Protein AF-A0A1Y3BE45-F1 (afdb_monomer_lite)

pLDDT: mean 77.85, std 20.18, range [30.64, 97.56]

Structure (mmCIF, N/CA/C/O backbone):
data_AF-A0A1Y3BE45-F1
#
_entry.id   AF-A0A1Y3BE45-F1
#
loop_
_atom_site.group_PDB
_atom_site.id
_atom_site.type_symbol
_atom_site.label_atom_id
_atom_site.label_alt_id
_atom_site.label_comp_id
_atom_site.label_asym_id
_atom_site.label_entity_id
_atom_site.label_seq_id
_atom_site.pdbx_PDB_ins_code
_atom_site.Cartn_x
_atom_site.Cartn_y
_atom_site.Cartn_z
_atom_site.occupancy
_atom_site.B_iso_or_equiv
_atom_site.auth_seq_id
_atom_site.auth_comp_id
_atom_site.auth_asym_id
_atom_site.auth_atom_id
_atom_site.pdbx_PDB_model_num
ATOM 1 N N . MET A 1 1 ? -13.821 25.149 8.932 1.00 46.03 1 MET A N 1
ATOM 2 C CA . MET A 1 1 ? -12.765 24.149 9.206 1.00 46.03 1 MET A CA 1
ATOM 3 C C . MET A 1 1 ? -13.239 22.696 9.041 1.00 46.03 1 MET A C 1
ATOM 5 O O . MET A 1 1 ? -12.391 21.839 8.882 1.00 46.03 1 MET A O 1
ATOM 9 N N . ILE A 1 2 ? -14.550 22.399 9.004 1.00 51.84 2 ILE A N 1
ATOM 10 C CA . ILE A 1 2 ? -15.069 21.021 8.824 1.00 51.84 2 ILE A CA 1
ATOM 11 C C . ILE A 1 2 ? -14.988 20.536 7.356 1.00 51.84 2 ILE A C 1
ATOM 13 O O . ILE A 1 2 ? -14.815 19.349 7.115 1.00 51.84 2 ILE A O 1
ATOM 17 N N . GLY A 1 3 ? -15.044 21.444 6.374 1.00 61.06 3 GLY A N 1
ATOM 18 C CA . GLY A 1 3 ? -15.067 21.080 4.947 1.00 61.06 3 GLY A CA 1
ATOM 19 C C . GLY A 1 3 ? -13.760 20.528 4.365 1.00 61.06 3 GLY A C 1
ATOM 20 O O . GLY A 1 3 ? -13.816 19.778 3.406 1.00 61.06 3 GLY A O 1
ATOM 21 N N . LEU A 1 4 ? -12.594 20.844 4.941 1.00 73.62 4 LEU A N 1
ATOM 22 C CA . LEU A 1 4 ? -11.312 20.348 4.410 1.00 73.62 4 LEU A CA 1
ATOM 23 C C . LEU A 1 4 ? -11.075 18.875 4.771 1.00 73.62 4 LEU A C 1
ATOM 25 O O . LEU A 1 4 ? -10.557 18.116 3.967 1.00 73.62 4 LEU A O 1
ATOM 29 N N . ALA A 1 5 ? -11.508 18.450 5.960 1.00 75.56 5 ALA A N 1
ATOM 30 C CA . ALA A 1 5 ? -11.251 17.093 6.442 1.00 75.56 5 ALA A CA 1
ATOM 31 C C . ALA A 1 5 ? -12.046 16.016 5.683 1.00 75.56 5 ALA A C 1
ATOM 33 O O . ALA A 1 5 ? -11.575 14.893 5.552 1.00 75.56 5 ALA A O 1
ATOM 34 N N . ILE A 1 6 ? -13.237 16.345 5.169 1.00 83.38 6 ILE A N 1
ATOM 35 C CA . ILE A 1 6 ? -14.074 15.397 4.410 1.00 83.38 6 ILE A CA 1
ATOM 36 C C . ILE A 1 6 ? -13.536 15.119 3.000 1.00 83.38 6 ILE A C 1
ATOM 38 O O . ILE A 1 6 ? -13.934 14.143 2.364 1.00 83.38 6 ILE A O 1
ATOM 42 N N . GLU A 1 7 ? -12.654 15.980 2.492 1.00 87.25 7 GLU A N 1
ATOM 43 C CA . GLU A 1 7 ? -12.069 15.826 1.162 1.00 87.25 7 GLU A CA 1
ATOM 44 C C . GLU A 1 7 ? -10.836 14.922 1.159 1.00 87.25 7 GLU A C 1
ATOM 46 O O . GLU A 1 7 ? -10.486 14.389 0.102 1.00 87.25 7 GLU A O 1
ATOM 51 N N . GLU A 1 8 ? -10.248 14.692 2.333 1.00 87.25 8 GLU A N 1
ATOM 52 C CA . GLU A 1 8 ? -9.068 13.862 2.531 1.00 87.25 8 GLU A CA 1
ATOM 53 C C . GLU A 1 8 ? -9.295 12.403 2.115 1.00 87.25 8 GLU A C 1
ATOM 55 O O . GLU A 1 8 ? -10.321 11.782 2.414 1.00 87.25 8 GLU A O 1
ATOM 60 N N . THR A 1 9 ? -8.290 11.817 1.464 1.00 87.12 9 THR A N 1
ATOM 61 C CA . THR A 1 9 ? -8.360 10.444 0.947 1.00 87.12 9 THR A CA 1
ATOM 62 C C . THR A 1 9 ? -8.523 9.417 2.065 1.00 87.12 9 THR A C 1
ATOM 64 O O . THR A 1 9 ? -9.323 8.492 1.933 1.00 87.12 9 THR A O 1
ATOM 67 N N . TYR A 1 10 ? -7.811 9.584 3.188 1.00 87.19 10 TYR A N 1
ATOM 68 C CA . TYR A 1 10 ? -7.941 8.681 4.337 1.00 87.19 10 TYR A CA 1
ATOM 69 C C . TYR A 1 10 ? -9.346 8.746 4.941 1.00 87.19 10 TYR A C 1
ATOM 71 O O . TYR A 1 10 ? -9.868 7.721 5.375 1.00 87.19 10 TYR A O 1
ATOM 79 N N . TYR A 1 11 ? -9.980 9.926 4.935 1.00 90.44 11 TYR A N 1
ATOM 80 C CA . TYR A 1 11 ? -11.343 10.089 5.417 1.00 90.44 11 TYR A CA 1
ATOM 81 C C . TYR A 1 11 ? -12.273 9.276 4.522 1.00 90.44 11 TYR A C 1
ATOM 83 O O . TYR A 1 11 ? -12.808 8.270 4.978 1.00 90.44 11 TYR A O 1
ATOM 91 N N . LYS A 1 12 ? -12.352 9.616 3.228 1.00 91.00 12 LYS A N 1
ATOM 92 C CA . LYS A 1 12 ? -13.222 8.945 2.245 1.00 91.00 12 LYS A CA 1
ATOM 93 C C . LYS A 1 12 ? -13.062 7.422 2.257 1.00 91.00 12 LYS A C 1
ATOM 95 O O . LYS A 1 12 ? -14.044 6.719 2.476 1.00 91.00 12 LYS A O 1
ATOM 100 N N . ARG A 1 13 ? -11.823 6.913 2.161 1.00 90.81 13 ARG A N 1
ATOM 101 C CA . ARG A 1 13 ? -11.553 5.460 2.166 1.00 90.81 13 ARG A CA 1
ATOM 102 C C . ARG A 1 13 ? -12.071 4.771 3.430 1.00 90.81 13 ARG A C 1
ATOM 104 O O . ARG A 1 13 ? -12.616 3.676 3.338 1.00 90.81 13 ARG A O 1
ATOM 111 N N . THR A 1 14 ? -11.933 5.399 4.599 1.00 91.94 14 THR A N 1
ATOM 112 C CA . THR A 1 14 ? -12.406 4.812 5.865 1.00 91.94 14 THR A CA 1
ATOM 113 C C . THR A 1 14 ? -13.927 4.739 5.924 1.00 91.94 14 THR A C 1
ATOM 115 O O . THR A 1 14 ? -14.483 3.736 6.369 1.00 91.94 14 THR A O 1
ATOM 118 N N . VAL A 1 15 ? -14.605 5.794 5.470 1.00 90.50 15 VAL A N 1
ATOM 119 C CA . VAL A 1 15 ? -16.072 5.851 5.444 1.00 90.50 15 VAL A CA 1
ATOM 120 C C . VAL A 1 15 ? -16.639 4.814 4.489 1.00 90.50 15 VAL A C 1
ATOM 122 O O . VAL A 1 15 ? -17.550 4.073 4.858 1.00 90.50 15 VAL A O 1
ATOM 125 N N . ASP A 1 16 ? -16.066 4.732 3.291 1.00 89.94 16 ASP A N 1
ATOM 126 C CA . ASP A 1 16 ? -16.496 3.782 2.273 1.00 89.94 16 ASP A CA 1
ATOM 127 C C . ASP A 1 16 ? -16.310 2.346 2.777 1.00 89.94 16 ASP A C 1
ATOM 129 O O . ASP A 1 16 ? -17.237 1.534 2.707 1.00 89.94 16 ASP A O 1
ATOM 133 N N . PHE A 1 17 ? -15.159 2.041 3.388 1.00 90.75 17 PHE A N 1
ATOM 134 C CA . PHE A 1 17 ? -14.880 0.699 3.901 1.00 90.75 17 PHE A CA 1
ATOM 135 C C . PHE A 1 17 ? -15.766 0.300 5.089 1.00 90.75 17 PHE A C 1
ATOM 137 O O . PHE A 1 17 ? -16.111 -0.876 5.222 1.00 90.75 17 PHE A O 1
ATOM 144 N N . TYR A 1 18 ? -16.199 1.257 5.917 1.00 89.81 18 TYR A N 1
ATOM 145 C CA . TYR A 1 18 ? -17.099 0.990 7.045 1.00 89.81 18 TYR A CA 1
ATOM 146 C C . TYR A 1 18 ? -18.418 0.336 6.605 1.00 89.81 18 TYR A C 1
ATOM 148 O O . TYR A 1 18 ? -18.994 -0.471 7.338 1.00 89.81 18 TYR A O 1
ATOM 156 N N . THR A 1 19 ? -18.897 0.654 5.396 1.00 87.50 19 THR A N 1
ATOM 157 C CA . THR A 1 19 ? -20.114 0.039 4.842 1.00 87.50 19 THR A CA 1
ATOM 158 C C . THR A 1 19 ? -19.953 -1.461 4.595 1.00 87.50 19 THR A C 1
ATOM 160 O O . THR A 1 19 ? -20.924 -2.206 4.723 1.00 87.50 19 THR A O 1
ATOM 163 N N . ASN A 1 20 ? -18.726 -1.902 4.306 1.00 89.31 20 ASN A N 1
ATOM 164 C CA . ASN A 1 20 ? -18.376 -3.297 4.075 1.00 89.31 20 ASN A CA 1
ATOM 165 C C . ASN A 1 20 ? -18.037 -4.026 5.385 1.00 89.31 20 ASN A C 1
ATOM 167 O O . ASN A 1 20 ? -18.541 -5.118 5.637 1.00 89.31 20 ASN A O 1
ATOM 171 N N . ASN A 1 21 ? -17.209 -3.419 6.242 1.00 89.94 21 ASN A N 1
ATOM 172 C CA . ASN A 1 21 ? -16.853 -3.980 7.542 1.00 89.94 21 ASN A CA 1
ATOM 173 C C . ASN A 1 21 ? -16.777 -2.889 8.619 1.00 89.94 21 ASN A C 1
ATOM 175 O O . ASN A 1 21 ? -15.859 -2.069 8.637 1.00 89.94 21 ASN A O 1
ATOM 179 N N . LYS A 1 22 ? -17.736 -2.931 9.551 1.00 89.31 22 LYS A N 1
ATOM 180 C CA . LYS A 1 22 ? -17.910 -1.922 10.605 1.00 89.31 22 LYS A CA 1
ATOM 181 C C . LYS A 1 22 ? -16.819 -1.936 11.670 1.00 89.31 22 LYS A C 1
ATOM 183 O O . LYS A 1 22 ? -16.636 -0.916 12.321 1.00 89.31 22 LYS A O 1
ATOM 188 N N . ASP A 1 23 ? -16.118 -3.054 11.841 1.00 89.25 23 ASP A N 1
ATOM 189 C CA . ASP A 1 23 ? -15.118 -3.240 12.902 1.00 89.25 23 ASP A CA 1
ATOM 190 C C . ASP A 1 23 ? -13.678 -3.135 12.375 1.00 89.25 23 ASP A C 1
ATOM 192 O O . ASP A 1 23 ? -12.714 -3.248 13.132 1.00 89.25 23 ASP A O 1
ATOM 196 N N . ALA A 1 24 ? -13.507 -2.932 11.067 1.00 90.38 24 ALA A N 1
ATOM 197 C CA . ALA A 1 24 ? -12.197 -2.944 10.441 1.00 90.38 24 ALA A CA 1
ATOM 198 C C . ALA A 1 24 ? -11.465 -1.600 10.531 1.00 90.38 24 ALA A C 1
ATOM 200 O O . ALA A 1 24 ? -12.061 -0.519 10.511 1.00 90.38 24 ALA A O 1
ATOM 201 N N . PHE A 1 25 ? -10.138 -1.690 10.568 1.00 93.56 25 PHE A N 1
ATOM 202 C CA . PHE A 1 25 ? -9.233 -0.559 10.397 1.00 93.56 25 PHE A CA 1
ATOM 203 C C . PHE A 1 25 ? -8.767 -0.494 8.945 1.00 93.56 25 PHE A C 1
ATOM 205 O O . PHE A 1 25 ? -8.446 -1.521 8.346 1.00 93.56 25 PHE A O 1
ATOM 212 N N . VAL A 1 26 ? -8.701 0.716 8.395 1.00 94.62 26 VAL A N 1
ATOM 213 C CA . VAL A 1 26 ? -8.162 0.968 7.057 1.00 94.62 26 VAL A CA 1
ATOM 214 C C . VAL A 1 26 ? -6.726 1.444 7.197 1.00 94.62 26 VAL A C 1
ATOM 216 O O . VAL A 1 26 ? -6.460 2.415 7.899 1.00 94.62 26 VAL A O 1
ATOM 219 N N . TYR A 1 27 ? -5.800 0.753 6.540 1.00 94.38 27 TYR A N 1
ATOM 220 C CA . TYR A 1 27 ? -4.385 1.109 6.532 1.00 94.38 27 TYR A CA 1
ATOM 221 C C . TYR A 1 27 ? -4.053 1.865 5.250 1.00 94.38 27 TYR A C 1
ATOM 223 O O . TYR A 1 27 ? -4.435 1.453 4.158 1.00 94.38 27 TYR A O 1
ATOM 231 N N . THR A 1 28 ? -3.328 2.969 5.386 1.00 93.00 28 THR A N 1
ATOM 232 C CA . THR A 1 28 ? -2.904 3.807 4.265 1.00 93.00 28 THR A CA 1
ATOM 233 C C . THR A 1 28 ? -1.440 4.184 4.407 1.00 93.00 28 THR A C 1
ATOM 235 O O . THR A 1 28 ? -0.980 4.543 5.497 1.00 93.00 28 THR A O 1
ATOM 238 N N . VAL A 1 29 ? -0.738 4.153 3.283 1.00 93.56 29 VAL A N 1
ATOM 239 C CA . VAL A 1 29 ? 0.632 4.632 3.123 1.00 93.56 29 VAL A CA 1
ATOM 240 C C . VAL A 1 29 ? 0.665 5.609 1.951 1.00 93.56 29 VAL A C 1
ATOM 242 O O . VAL A 1 29 ? -0.166 5.517 1.045 1.00 93.56 29 VAL A O 1
ATOM 245 N N . ASP A 1 30 ? 1.599 6.554 1.977 1.00 92.38 30 ASP A N 1
ATOM 246 C CA . ASP A 1 30 ? 1.767 7.491 0.871 1.00 92.38 30 ASP A CA 1
ATOM 247 C C . ASP A 1 30 ? 2.224 6.768 -0.402 1.00 92.38 30 ASP A C 1
ATOM 249 O O . ASP A 1 30 ? 2.986 5.798 -0.355 1.00 92.38 30 ASP A O 1
ATOM 253 N N . PHE A 1 31 ? 1.811 7.289 -1.559 1.00 93.00 31 PHE A N 1
ATOM 254 C CA . PHE A 1 31 ? 2.292 6.798 -2.849 1.00 93.00 31 PHE A CA 1
ATOM 255 C C . PHE A 1 31 ? 3.814 6.913 -2.944 1.00 93.00 31 PHE A C 1
ATOM 257 O O . PHE A 1 31 ? 4.388 7.970 -2.634 1.00 93.00 31 PHE A O 1
ATOM 264 N N . ASP A 1 32 ? 4.448 5.826 -3.382 1.00 94.69 32 ASP A N 1
ATOM 265 C CA . ASP A 1 32 ? 5.903 5.681 -3.509 1.00 94.69 32 ASP A CA 1
ATOM 266 C C . ASP A 1 32 ? 6.672 6.042 -2.227 1.00 94.69 32 ASP A C 1
ATOM 268 O O . ASP A 1 32 ? 7.792 6.562 -2.285 1.00 94.69 32 ASP A O 1
ATOM 272 N N . ALA A 1 33 ? 6.072 5.829 -1.049 1.00 93.19 33 ALA A N 1
ATOM 273 C CA . ALA A 1 33 ? 6.697 6.166 0.230 1.00 93.19 33 ALA A CA 1
ATOM 274 C C . ALA A 1 33 ? 8.075 5.510 0.384 1.00 93.19 33 ALA A C 1
ATOM 276 O O . ALA A 1 33 ? 9.028 6.172 0.804 1.00 93.19 33 ALA A O 1
ATOM 277 N N . GLY A 1 34 ? 8.180 4.244 -0.023 1.00 92.31 34 GLY A N 1
ATOM 278 C CA . GLY A 1 34 ? 9.410 3.469 -0.031 1.00 92.31 34 GLY A CA 1
ATOM 279 C C . GLY A 1 34 ? 10.503 4.061 -0.914 1.00 92.31 34 GLY A C 1
ATOM 280 O O . GLY A 1 34 ? 11.630 4.283 -0.477 1.00 92.31 34 GLY A O 1
ATOM 281 N N . GLU A 1 35 ? 10.168 4.385 -2.159 1.00 92.94 35 GLU A N 1
ATOM 282 C CA . GLU A 1 35 ? 11.131 4.950 -3.106 1.00 92.94 35 GLU A CA 1
ATOM 283 C C . GLU A 1 35 ? 11.562 6.371 -2.700 1.00 92.94 35 GLU A C 1
ATOM 285 O O . GLU A 1 35 ? 12.746 6.718 -2.735 1.00 92.94 35 GLU A O 1
ATOM 290 N N . LYS A 1 36 ? 10.618 7.211 -2.252 1.00 92.31 36 LYS A N 1
ATOM 291 C CA . LYS A 1 36 ? 10.923 8.544 -1.701 1.00 92.31 36 LYS A CA 1
ATOM 292 C C . LYS A 1 36 ? 11.823 8.446 -0.476 1.00 92.31 36 LYS A C 1
ATOM 294 O O . LYS A 1 36 ? 12.651 9.328 -0.243 1.00 92.31 36 LYS A O 1
ATOM 299 N N . HIS A 1 37 ? 11.633 7.415 0.335 1.00 89.00 37 HIS A N 1
ATOM 300 C CA . HIS A 1 37 ? 12.458 7.141 1.495 1.00 89.00 37 HIS A CA 1
ATOM 301 C C . HIS A 1 37 ? 13.897 6.792 1.104 1.00 89.00 37 HIS A C 1
ATOM 303 O O . HIS A 1 37 ? 14.818 7.462 1.573 1.00 89.00 37 HIS A O 1
ATOM 309 N N . GLU A 1 38 ? 14.093 5.847 0.183 1.00 88.06 38 GLU A N 1
ATOM 310 C CA . GLU A 1 38 ? 15.423 5.482 -0.323 1.00 88.06 38 GLU A CA 1
ATOM 311 C C . GLU A 1 38 ? 16.137 6.674 -0.980 1.00 88.06 38 GLU A C 1
ATOM 313 O O . GLU A 1 38 ? 17.304 6.949 -0.684 1.00 88.06 38 GLU A O 1
ATOM 318 N N . ARG A 1 39 ? 15.415 7.462 -1.793 1.00 88.44 39 ARG A N 1
ATOM 319 C CA . ARG A 1 39 ? 15.946 8.699 -2.389 1.00 88.44 39 ARG A CA 1
ATOM 320 C C . ARG A 1 39 ? 16.400 9.699 -1.328 1.00 88.44 39 ARG A C 1
ATOM 322 O O . ARG A 1 39 ? 17.490 10.257 -1.441 1.00 88.44 39 ARG A O 1
ATOM 329 N N . ARG A 1 40 ? 15.601 9.918 -0.277 1.00 86.19 40 ARG A N 1
ATOM 330 C CA . ARG A 1 40 ? 15.983 10.808 0.832 1.00 86.19 40 ARG A CA 1
ATOM 331 C C . ARG A 1 40 ? 17.205 10.280 1.573 1.00 86.19 40 ARG A C 1
ATOM 333 O O . ARG A 1 40 ? 18.140 11.051 1.775 1.00 86.19 40 ARG A O 1
ATOM 340 N N . MET A 1 41 ? 17.241 8.989 1.903 1.00 83.94 41 MET A N 1
ATOM 341 C CA . MET A 1 41 ? 18.383 8.358 2.572 1.00 83.94 41 MET A CA 1
ATOM 342 C C . MET A 1 41 ? 19.698 8.555 1.810 1.00 83.94 41 MET A C 1
ATOM 344 O O . MET A 1 41 ? 20.706 8.897 2.431 1.00 83.94 41 MET A O 1
ATOM 348 N N . ALA A 1 42 ? 19.679 8.416 0.481 1.00 84.12 42 ALA A N 1
ATOM 349 C CA . ALA A 1 42 ? 20.854 8.644 -0.361 1.00 84.12 42 ALA A CA 1
ATOM 350 C C . ALA A 1 42 ? 21.373 10.094 -0.286 1.00 84.12 42 ALA A C 1
ATOM 352 O O . ALA A 1 42 ? 22.572 10.333 -0.419 1.00 84.12 42 ALA A O 1
ATOM 353 N N . THR A 1 43 ? 20.488 11.069 -0.045 1.00 83.50 43 THR A N 1
ATOM 354 C CA . THR A 1 43 ? 20.850 12.497 0.010 1.00 83.50 43 THR A CA 1
ATOM 355 C C . THR A 1 43 ? 21.281 12.976 1.397 1.00 83.50 43 THR A C 1
ATOM 357 O O . THR A 1 43 ? 22.257 13.716 1.509 1.00 83.50 43 THR A O 1
ATOM 360 N N . THR A 1 44 ? 20.595 12.567 2.469 1.00 78.31 44 THR 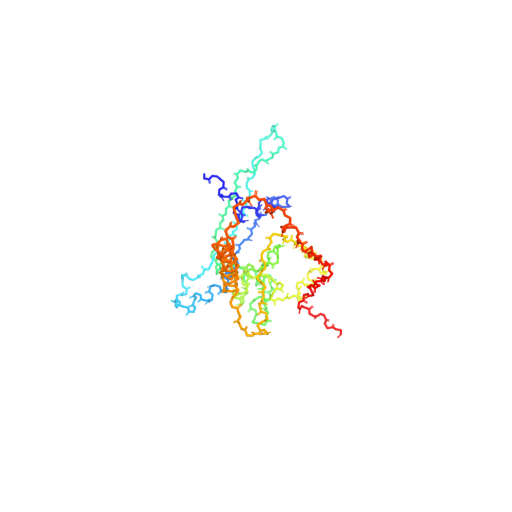A N 1
ATOM 361 C CA . THR A 1 44 ? 20.792 13.140 3.814 1.00 78.31 44 THR A CA 1
ATOM 362 C C . THR A 1 44 ? 21.733 12.336 4.707 1.00 78.31 44 THR A C 1
ATOM 364 O O . THR A 1 44 ? 22.102 12.833 5.768 1.00 78.31 44 THR A O 1
ATOM 367 N N . HIS A 1 45 ? 22.125 11.115 4.314 1.00 71.81 45 HIS A N 1
ATOM 368 C CA . HIS A 1 45 ? 22.977 10.207 5.107 1.00 71.81 45 HIS A CA 1
ATOM 369 C C . HIS A 1 45 ? 22.488 9.973 6.558 1.00 71.81 45 HIS A C 1
ATOM 371 O O . HIS A 1 45 ? 23.230 9.458 7.394 1.00 71.81 45 HIS A O 1
ATOM 377 N N . SER A 1 46 ? 21.235 10.323 6.876 1.00 64.06 46 SER A N 1
ATOM 378 C CA . SER A 1 46 ? 20.650 10.199 8.211 1.00 64.06 46 SER A CA 1
ATOM 379 C C . SER A 1 46 ? 19.597 9.096 8.226 1.00 64.06 46 SER A C 1
ATOM 381 O O . SER A 1 46 ? 18.528 9.200 7.618 1.00 64.06 46 SER A O 1
ATOM 383 N N . ARG A 1 47 ? 19.920 8.022 8.951 1.00 58.91 47 ARG A N 1
ATOM 384 C CA . ARG A 1 47 ? 19.088 6.820 9.115 1.00 58.91 47 ARG A CA 1
ATOM 385 C C . ARG A 1 47 ? 17.887 7.034 10.049 1.00 58.91 47 ARG A C 1
ATOM 387 O O . ARG A 1 47 ? 16.987 6.210 10.060 1.00 58.91 47 ARG A O 1
ATOM 394 N N . TYR A 1 48 ? 17.878 8.105 10.848 1.00 51.56 48 TYR A N 1
ATOM 395 C CA . TYR A 1 48 ? 16.904 8.275 11.936 1.00 51.56 48 TYR A CA 1
ATOM 396 C C . TYR A 1 48 ? 15.717 9.189 11.586 1.00 51.56 48 TYR A C 1
ATOM 398 O O . TYR A 1 48 ? 14.649 9.040 12.164 1.00 51.56 48 TYR A O 1
ATOM 406 N N . ASP A 1 49 ? 15.879 10.096 10.618 1.00 54.97 49 ASP A N 1
ATOM 407 C CA . ASP A 1 49 ? 14.857 11.095 10.238 1.00 54.97 49 ASP A CA 1
ATOM 408 C C . ASP A 1 49 ? 14.174 10.786 8.889 1.00 54.97 49 ASP A C 1
ATOM 410 O O . ASP A 1 49 ? 13.364 11.547 8.368 1.00 54.97 49 ASP A O 1
ATOM 414 N N . SER A 1 50 ? 14.532 9.665 8.262 1.00 59.91 50 SER A N 1
ATOM 415 C CA . SER A 1 50 ? 14.081 9.338 6.909 1.00 59.91 50 SER A CA 1
ATOM 416 C C . SER A 1 50 ? 12.823 8.469 6.879 1.00 59.91 50 SER A C 1
ATOM 418 O O . SER A 1 50 ? 12.146 8.463 5.849 1.00 59.91 50 SER A O 1
ATOM 420 N N . ASN A 1 51 ? 12.471 7.767 7.959 1.00 77.56 51 ASN A N 1
ATOM 421 C CA . ASN A 1 51 ? 11.438 6.724 7.922 1.00 77.56 51 ASN A CA 1
ATOM 422 C C . ASN A 1 51 ? 10.034 7.325 7.774 1.00 77.56 51 ASN A C 1
ATOM 424 O O . ASN A 1 51 ? 9.676 8.301 8.430 1.00 77.56 51 ASN A O 1
ATOM 428 N N . PHE A 1 52 ? 9.244 6.753 6.870 1.00 90.50 52 PHE A N 1
ATOM 429 C CA . PHE A 1 52 ? 7.881 7.198 6.594 1.00 90.50 52 PHE A CA 1
ATOM 430 C C . PHE A 1 52 ? 6.876 6.560 7.562 1.00 90.50 52 PHE A C 1
ATOM 432 O O . PHE A 1 52 ? 7.191 5.631 8.314 1.00 90.50 52 PHE A O 1
ATOM 439 N N . LEU A 1 53 ? 5.663 7.112 7.572 1.00 92.75 53 LEU A N 1
ATOM 440 C CA . LEU A 1 53 ? 4.599 6.715 8.485 1.00 92.75 53 LEU A CA 1
ATOM 441 C C . LEU A 1 53 ? 3.529 5.910 7.753 1.00 92.75 53 LEU A C 1
ATOM 443 O O . LEU A 1 53 ? 3.237 6.152 6.583 1.00 92.75 53 LEU A O 1
ATOM 447 N N . ILE A 1 54 ? 2.924 4.979 8.481 1.00 94.12 54 ILE A N 1
ATOM 448 C CA . ILE A 1 54 ? 1.722 4.261 8.063 1.00 94.12 54 ILE A CA 1
ATOM 449 C C . ILE A 1 54 ? 0.586 4.740 8.952 1.00 94.12 54 ILE A C 1
ATOM 451 O O . ILE A 1 54 ? 0.710 4.744 10.177 1.00 94.12 54 ILE A O 1
ATOM 455 N N . THR A 1 55 ? -0.526 5.132 8.342 1.00 94.44 55 THR A N 1
ATOM 456 C CA . THR A 1 55 ? -1.706 5.594 9.073 1.00 94.44 55 THR A CA 1
ATOM 457 C C . THR A 1 55 ? -2.753 4.490 9.075 1.00 94.44 55 THR A C 1
ATOM 459 O O . THR A 1 55 ? -3.080 3.960 8.018 1.00 94.44 55 THR A O 1
ATOM 462 N N . ALA A 1 56 ? -3.281 4.147 10.249 1.00 95.38 56 ALA A N 1
ATOM 463 C CA . ALA A 1 56 ? -4.471 3.316 10.377 1.00 95.38 56 ALA A CA 1
ATOM 464 C C . ALA A 1 56 ? -5.640 4.173 10.851 1.00 95.38 56 ALA A C 1
ATOM 466 O O . ALA A 1 56 ? -5.500 4.918 11.823 1.00 95.38 56 ALA A O 1
ATOM 467 N N . THR A 1 57 ? -6.785 4.059 10.192 1.00 95.38 57 THR A N 1
ATOM 468 C CA . THR A 1 57 ? -7.978 4.862 10.461 1.00 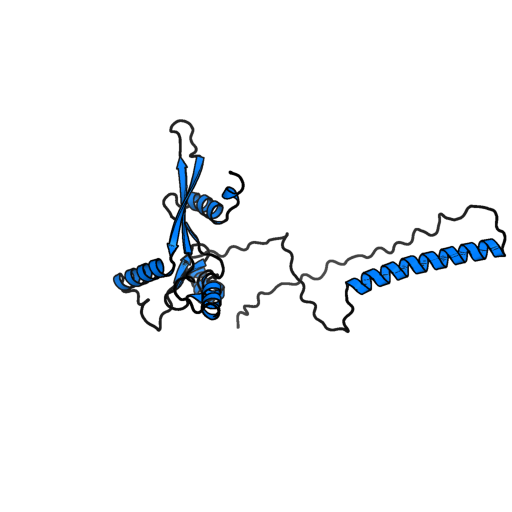95.38 57 THR A CA 1
ATOM 469 C C . THR A 1 57 ? -9.206 3.996 10.701 1.00 95.38 57 THR A C 1
ATOM 471 O O . THR A 1 57 ? -9.314 2.869 10.218 1.00 95.38 57 THR A O 1
ATOM 474 N N . HIS A 1 58 ? -10.149 4.537 11.467 1.00 93.88 58 HIS A N 1
ATOM 475 C CA . HIS A 1 58 ? -11.427 3.906 11.761 1.00 93.88 58 HIS A CA 1
ATOM 476 C C . HIS A 1 58 ? -12.537 4.955 11.863 1.00 93.88 58 HIS A C 1
ATOM 478 O O . HIS A 1 58 ? -12.332 6.047 12.404 1.00 93.88 58 HIS A O 1
ATOM 484 N N . ALA A 1 59 ? -13.714 4.636 11.328 1.00 91.81 59 ALA A N 1
ATOM 485 C CA . ALA A 1 59 ? -14.848 5.549 11.313 1.00 91.81 59 ALA A CA 1
ATOM 486 C C . ALA A 1 59 ? -15.744 5.337 12.538 1.00 91.81 59 ALA A C 1
ATOM 488 O O . ALA A 1 59 ? -16.125 4.220 12.873 1.00 91.81 59 ALA A O 1
ATOM 489 N N . LEU A 1 60 ? -16.119 6.438 13.185 1.00 88.69 60 LEU A N 1
ATOM 490 C CA . LEU A 1 60 ? -17.009 6.457 14.337 1.00 88.69 60 LEU A CA 1
ATOM 491 C C . LEU A 1 60 ? -18.403 6.903 13.906 1.00 88.69 60 LEU A C 1
ATOM 493 O O . LEU A 1 60 ? -18.627 8.057 13.520 1.00 88.69 60 LEU A O 1
ATOM 497 N N . PHE A 1 61 ? -19.350 5.981 14.031 1.00 84.38 61 PHE A N 1
ATOM 498 C CA . PHE A 1 61 ? -20.768 6.223 13.814 1.00 84.38 61 PHE A CA 1
ATOM 499 C C . PHE A 1 61 ? -21.494 6.175 15.155 1.00 84.38 61 PHE A C 1
ATOM 501 O O . PHE A 1 61 ? -21.375 5.201 15.896 1.00 84.38 61 PHE A O 1
ATOM 508 N N . ILE A 1 62 ? -22.270 7.213 15.469 1.00 79.75 62 ILE A N 1
ATOM 509 C CA . ILE A 1 62 ? -23.112 7.238 16.671 1.00 79.75 62 ILE A CA 1
ATOM 510 C C . ILE A 1 62 ? -24.569 7.236 16.216 1.00 79.75 62 ILE A C 1
ATOM 512 O O . ILE A 1 62 ? -25.012 8.093 15.450 1.00 79.75 62 ILE A O 1
ATOM 516 N N . GLY A 1 63 ? -25.323 6.241 16.682 1.00 66.56 63 GLY A N 1
ATOM 517 C CA . GLY A 1 63 ? -26.764 6.149 16.475 1.00 66.56 63 GLY A CA 1
ATOM 518 C C . GLY A 1 63 ? -27.523 6.524 17.742 1.00 66.56 63 GLY A C 1
ATOM 519 O O . GLY A 1 63 ? -27.240 5.996 18.814 1.00 66.56 63 GLY A O 1
ATOM 520 N N . ASN A 1 64 ? -28.526 7.395 17.621 1.00 58.16 64 ASN A N 1
ATOM 521 C CA . ASN A 1 64 ? -29.548 7.545 18.655 1.00 58.16 64 ASN A CA 1
ATOM 522 C C . ASN A 1 64 ? -30.612 6.451 18.477 1.00 58.16 64 ASN A C 1
ATOM 524 O O . ASN A 1 64 ? -31.165 6.295 17.391 1.00 58.16 64 ASN A O 1
ATOM 528 N N . LEU A 1 65 ? -30.971 5.761 19.565 1.00 56.41 65 LEU A N 1
ATOM 529 C CA . LEU A 1 65 ? -31.948 4.655 19.629 1.00 56.41 65 LEU A CA 1
ATOM 530 C C . LEU A 1 65 ? -33.375 4.978 19.120 1.00 56.41 65 LEU A C 1
ATOM 532 O O . LEU A 1 65 ? -34.217 4.087 19.088 1.00 56.41 65 LEU A O 1
ATOM 536 N N . LYS A 1 66 ? -33.680 6.228 18.741 1.00 58.72 66 LYS A N 1
ATOM 537 C CA . LYS A 1 66 ? -35.033 6.675 18.353 1.00 58.72 66 LYS A CA 1
ATOM 538 C C . LYS A 1 66 ? -35.207 7.091 16.887 1.00 58.72 66 LYS A C 1
ATOM 540 O O . LYS A 1 66 ? -36.348 7.179 16.448 1.00 58.72 66 LYS A O 1
ATOM 545 N N . HIS A 1 67 ? -34.130 7.308 16.127 1.00 56.75 67 HIS A N 1
ATOM 546 C CA . HIS A 1 67 ? -34.203 7.611 14.692 1.00 56.75 67 HIS A CA 1
ATOM 547 C C . HIS A 1 67 ? -33.114 6.833 13.937 1.00 56.75 67 HIS A C 1
ATOM 549 O O . HIS A 1 67 ? -31.921 7.042 14.136 1.00 56.75 67 HIS A O 1
ATOM 555 N N . SER A 1 68 ? -33.566 5.888 13.112 1.00 60.62 68 SER A N 1
ATOM 556 C CA . SER A 1 68 ? -32.867 4.678 12.661 1.00 60.62 68 SER A CA 1
ATOM 557 C C . SER A 1 68 ? -31.760 4.834 11.608 1.00 60.62 68 SER A C 1
ATOM 559 O O . SER A 1 68 ? -31.672 4.005 10.708 1.00 60.62 68 SER A O 1
ATOM 561 N N . THR A 1 69 ? -30.858 5.808 11.725 1.00 60.62 69 THR A N 1
ATOM 562 C CA . THR A 1 69 ? -29.608 5.742 10.942 1.00 60.62 69 THR A CA 1
ATOM 563 C C . THR A 1 69 ? -28.444 6.307 11.749 1.00 60.62 69 THR A C 1
ATOM 565 O O . THR A 1 69 ? -28.476 7.492 12.082 1.00 60.62 69 THR A O 1
ATOM 568 N N . PRO A 1 70 ? -27.429 5.492 12.101 1.00 65.69 70 PRO A N 1
ATOM 569 C CA . PRO A 1 70 ? -26.187 5.997 12.669 1.00 65.69 70 PRO A CA 1
ATOM 570 C C . PRO A 1 70 ? -25.588 7.039 11.726 1.00 65.69 70 PRO A C 1
ATOM 572 O O . PRO A 1 70 ? -25.326 6.747 10.559 1.00 65.69 70 PRO A O 1
ATOM 575 N N . GLY A 1 71 ? -25.408 8.259 12.222 1.00 70.50 71 GLY A N 1
ATOM 576 C CA . GLY A 1 71 ? -24.686 9.293 11.495 1.00 70.50 71 GLY A CA 1
ATOM 577 C C . GLY A 1 71 ? -23.192 9.099 11.711 1.00 70.50 71 GLY A C 1
ATOM 578 O O . GLY A 1 71 ? -22.756 8.845 12.838 1.00 70.50 71 GLY A O 1
ATOM 579 N N . MET A 1 72 ? -22.404 9.223 10.646 1.00 71.00 72 MET A N 1
ATOM 580 C CA . MET A 1 72 ? -20.959 9.334 10.799 1.00 71.00 72 MET A CA 1
ATOM 581 C C . MET A 1 72 ? -20.642 10.631 11.542 1.00 71.00 72 MET A C 1
ATOM 583 O O . MET A 1 72 ? -21.095 11.701 11.138 1.00 71.00 72 MET A O 1
ATOM 587 N N . MET A 1 73 ? -19.852 10.542 12.609 1.00 80.62 73 MET A N 1
ATOM 588 C CA . MET A 1 73 ? -19.461 11.715 13.390 1.00 80.62 73 MET A CA 1
ATOM 589 C C . MET A 1 73 ? -18.007 12.102 13.166 1.00 80.62 73 MET A C 1
ATOM 591 O O . MET A 1 73 ? -17.706 13.287 13.030 1.00 80.62 73 MET A O 1
ATOM 595 N N . ALA A 1 74 ? -17.107 11.122 13.125 1.00 88.19 74 ALA A N 1
ATOM 596 C CA . ALA A 1 74 ? -15.680 11.376 13.000 1.00 88.19 74 ALA A CA 1
ATOM 597 C C . ALA A 1 74 ? -14.946 10.175 12.402 1.00 88.19 74 ALA A C 1
ATOM 599 O O . ALA A 1 74 ? -15.419 9.044 12.479 1.00 88.19 74 ALA A O 1
ATOM 600 N N . VAL A 1 75 ? -13.756 10.430 11.868 1.00 91.75 75 VAL A N 1
ATOM 601 C CA . VAL A 1 75 ? -12.753 9.404 11.580 1.00 91.75 75 VAL A CA 1
ATOM 602 C C . VAL A 1 75 ? -11.601 9.636 12.546 1.00 91.75 75 VAL A C 1
ATOM 604 O O . VAL A 1 75 ? -11.124 10.762 12.687 1.00 91.75 75 VAL A O 1
ATOM 607 N N . VAL A 1 76 ? -11.188 8.583 13.239 1.00 93.06 76 VAL A N 1
ATOM 608 C CA . VAL A 1 76 ? -10.018 8.597 14.121 1.00 93.06 76 VAL A CA 1
ATOM 609 C C . VAL A 1 76 ? -8.896 7.809 13.470 1.00 93.06 76 VAL A C 1
ATOM 611 O O . VAL A 1 76 ? -9.156 6.876 12.713 1.00 93.06 76 VAL A O 1
ATOM 614 N N . GLY A 1 77 ? -7.650 8.174 13.754 1.00 93.56 77 GLY A N 1
ATOM 615 C CA . GLY A 1 77 ? -6.499 7.471 13.209 1.00 93.56 77 GLY A CA 1
ATOM 616 C C . GLY A 1 77 ? -5.286 7.497 14.123 1.00 93.56 77 GLY A C 1
ATOM 617 O O . GLY A 1 77 ? -5.162 8.359 14.992 1.00 93.56 77 GLY A O 1
ATOM 618 N N . ILE A 1 78 ? -4.404 6.524 13.917 1.00 95.06 78 ILE A N 1
ATOM 619 C CA . ILE A 1 78 ? -3.120 6.369 14.600 1.00 95.06 78 ILE A CA 1
ATOM 620 C C . ILE A 1 78 ? -2.042 6.242 13.527 1.00 95.06 78 ILE A C 1
ATOM 622 O O . ILE A 1 78 ? -2.246 5.575 12.512 1.00 95.06 78 ILE A O 1
ATOM 626 N N . GLN A 1 79 ? -0.897 6.880 13.753 1.00 93.56 79 GLN A N 1
ATOM 627 C CA . GLN A 1 79 ? 0.265 6.761 12.882 1.00 93.56 79 GLN A CA 1
ATOM 628 C C . GLN A 1 79 ? 1.327 5.880 13.527 1.00 93.56 79 GLN A C 1
ATOM 630 O O . GLN A 1 79 ? 1.682 6.055 14.694 1.00 93.56 79 GLN A O 1
ATOM 635 N N . PHE A 1 80 ? 1.849 4.951 12.739 1.00 93.00 80 PHE A N 1
ATOM 636 C CA . PHE A 1 80 ? 2.937 4.063 13.105 1.00 93.00 80 PHE A CA 1
ATOM 637 C C . PHE A 1 80 ? 4.177 4.423 12.303 1.00 93.00 80 PHE A C 1
ATOM 639 O O . PHE A 1 80 ? 4.093 4.784 11.128 1.00 93.00 80 PHE A O 1
ATOM 646 N N . ARG A 1 81 ? 5.345 4.265 12.922 1.00 93.19 81 ARG A N 1
ATOM 647 C CA . ARG A 1 81 ? 6.597 4.221 12.170 1.00 93.19 81 ARG A CA 1
ATOM 648 C C . ARG A 1 81 ? 6.662 2.928 11.369 1.00 93.19 81 ARG A C 1
ATOM 650 O O . ARG A 1 81 ? 6.388 1.863 11.927 1.00 93.19 81 ARG A O 1
ATOM 657 N N . TYR A 1 82 ? 7.080 3.036 10.109 1.00 93.31 82 TYR A N 1
ATOM 658 C CA . TYR A 1 82 ? 7.233 1.890 9.217 1.00 93.31 82 TYR A CA 1
ATOM 659 C C . TYR A 1 82 ? 8.053 0.757 9.854 1.00 93.31 82 TYR A C 1
ATOM 661 O O . TYR A 1 82 ? 7.548 -0.354 9.976 1.00 93.31 82 TYR A O 1
ATOM 669 N N . ASP A 1 83 ? 9.258 1.044 10.359 1.00 91.81 83 ASP A N 1
ATOM 670 C CA . ASP A 1 83 ? 10.168 -0.006 10.855 1.00 91.81 83 ASP A CA 1
ATOM 671 C C . ASP A 1 83 ? 9.586 -0.789 12.032 1.00 91.81 83 ASP A C 1
ATOM 673 O O . ASP A 1 83 ? 9.747 -2.001 12.114 1.00 91.81 83 ASP A O 1
ATOM 677 N N . THR A 1 84 ? 8.883 -0.109 12.943 1.00 93.19 84 THR A N 1
ATOM 678 C CA . THR A 1 84 ? 8.257 -0.768 14.096 1.00 93.19 84 THR A CA 1
ATOM 679 C C . THR A 1 84 ? 7.159 -1.724 13.644 1.00 93.19 84 THR A C 1
ATOM 681 O O . THR A 1 84 ? 7.036 -2.827 14.177 1.00 93.19 84 THR A O 1
ATOM 684 N N . LEU A 1 85 ? 6.362 -1.321 12.652 1.00 93.69 85 LEU A N 1
ATOM 685 C CA . LEU A 1 85 ? 5.307 -2.174 12.117 1.00 93.69 85 LEU A CA 1
ATOM 686 C C . LEU A 1 85 ? 5.880 -3.325 11.277 1.00 93.69 85 LEU A C 1
ATOM 688 O O . LEU A 1 85 ? 5.375 -4.442 11.353 1.00 93.69 85 LEU A O 1
ATOM 692 N N . GLN A 1 86 ? 6.956 -3.076 10.531 1.00 93.81 86 GLN A N 1
ATOM 693 C CA . GLN A 1 86 ? 7.678 -4.086 9.759 1.00 93.81 86 GLN A CA 1
ATOM 694 C C . GLN A 1 86 ? 8.314 -5.145 10.671 1.00 93.81 86 GLN A C 1
ATOM 696 O O . GLN A 1 86 ? 8.160 -6.339 10.427 1.00 93.81 86 GLN A O 1
ATOM 701 N N . GLU A 1 87 ? 8.970 -4.737 11.758 1.00 93.19 87 GLU A N 1
ATOM 702 C CA . GLU A 1 87 ? 9.533 -5.660 12.749 1.00 93.19 87 GLU A CA 1
ATOM 703 C C . GLU A 1 87 ? 8.436 -6.525 13.381 1.00 93.19 87 GLU A C 1
ATOM 705 O O . GLU A 1 87 ? 8.573 -7.747 13.481 1.00 93.19 87 GLU A O 1
ATOM 710 N N . PHE A 1 88 ? 7.307 -5.908 13.743 1.00 93.94 88 PHE A N 1
ATOM 711 C CA . PHE A 1 88 ? 6.145 -6.631 14.250 1.00 93.94 88 PHE A CA 1
ATOM 712 C C . PHE A 1 88 ? 5.599 -7.641 13.230 1.00 93.94 88 PHE A C 1
ATOM 714 O O . PHE A 1 88 ? 5.290 -8.780 13.596 1.00 93.94 88 PHE A O 1
ATOM 721 N N . PHE A 1 89 ? 5.508 -7.246 11.959 1.00 93.50 89 PHE A N 1
ATOM 722 C CA . PHE A 1 89 ? 5.086 -8.113 10.863 1.00 93.50 89 PHE A CA 1
ATOM 723 C C . PHE A 1 89 ? 6.014 -9.325 10.723 1.00 93.50 89 PHE A C 1
ATOM 725 O O . PHE A 1 89 ? 5.534 -10.453 10.813 1.00 93.50 89 PHE A O 1
ATOM 732 N N . LEU A 1 90 ? 7.329 -9.112 10.621 1.00 93.62 90 LEU A N 1
ATOM 733 C CA . LEU A 1 90 ? 8.316 -10.187 10.467 1.00 93.62 90 LEU A CA 1
ATOM 734 C C . LEU A 1 90 ? 8.341 -11.140 11.669 1.00 93.62 90 LEU A C 1
ATOM 736 O O . LEU A 1 90 ? 8.426 -12.360 11.515 1.00 93.62 90 LEU A O 1
ATOM 740 N N . ASN A 1 91 ? 8.228 -10.599 12.883 1.00 94.50 91 ASN A N 1
ATOM 741 C CA . ASN A 1 91 ? 8.148 -11.410 14.094 1.00 94.50 91 ASN A CA 1
ATOM 742 C C . ASN A 1 91 ? 6.873 -12.274 14.102 1.00 94.50 91 ASN A C 1
ATOM 744 O O . ASN A 1 91 ? 6.908 -13.465 14.421 1.00 94.50 91 ASN A O 1
ATOM 748 N N . THR A 1 92 ? 5.746 -11.696 13.681 1.00 93.88 92 THR A N 1
ATOM 749 C CA . THR A 1 92 ? 4.466 -12.406 13.594 1.00 93.88 92 THR A CA 1
ATOM 750 C C . THR A 1 92 ? 4.506 -13.502 12.531 1.00 93.88 92 THR A C 1
ATOM 752 O O . THR A 1 92 ? 4.126 -14.634 12.823 1.00 93.88 92 THR A O 1
ATOM 755 N N . THR A 1 93 ? 5.020 -13.224 11.331 1.00 93.44 93 THR A N 1
ATOM 756 C CA . THR A 1 93 ? 5.128 -14.224 10.256 1.00 93.44 93 THR A CA 1
ATOM 757 C C . THR A 1 93 ? 6.013 -15.400 10.662 1.00 93.44 93 THR A C 1
ATOM 759 O O . THR A 1 93 ? 5.630 -16.550 10.451 1.00 93.44 93 THR A O 1
ATOM 762 N N . ASN A 1 94 ? 7.136 -15.136 11.343 1.00 91.69 94 ASN A N 1
ATOM 763 C CA . ASN A 1 94 ? 8.016 -16.192 11.853 1.00 91.69 94 ASN A CA 1
ATOM 764 C C . ASN A 1 94 ? 7.318 -17.071 12.894 1.00 91.69 94 ASN A C 1
ATOM 766 O O . ASN A 1 94 ? 7.463 -18.291 12.865 1.00 91.69 94 ASN A O 1
ATOM 770 N N . LYS A 1 95 ? 6.520 -16.474 13.791 1.00 93.38 95 LYS A N 1
ATOM 771 C CA . LYS A 1 95 ? 5.736 -17.222 14.785 1.00 93.38 95 LYS A CA 1
ATOM 772 C C . LYS A 1 95 ? 4.752 -18.202 14.132 1.00 93.38 95 LYS A C 1
ATOM 774 O O . LYS A 1 95 ? 4.468 -19.246 14.714 1.00 93.38 95 LYS A O 1
ATOM 779 N N . PHE A 1 96 ? 4.250 -17.880 12.941 1.00 92.50 96 PHE A N 1
ATOM 780 C CA . PHE A 1 96 ? 3.357 -18.735 12.154 1.00 92.50 96 PHE A CA 1
ATOM 781 C C . PHE A 1 96 ? 4.087 -19.605 11.115 1.00 92.50 96 PHE A C 1
ATOM 783 O O . PHE A 1 96 ? 3.433 -20.196 10.260 1.00 92.50 96 PHE A O 1
ATOM 790 N N . ASN A 1 97 ? 5.419 -19.725 11.199 1.00 90.75 97 ASN A N 1
ATOM 791 C CA . ASN A 1 97 ? 6.259 -20.494 10.272 1.00 90.75 97 ASN A CA 1
ATOM 792 C C . ASN A 1 97 ? 6.128 -20.065 8.798 1.00 90.75 97 ASN A C 1
ATOM 794 O O . ASN A 1 97 ? 6.338 -20.873 7.894 1.00 90.75 97 ASN A O 1
ATOM 798 N N . VAL A 1 98 ? 5.795 -18.797 8.543 1.00 89.62 98 VAL A N 1
ATOM 799 C CA . VAL A 1 98 ? 5.863 -18.222 7.197 1.00 89.62 98 VAL A CA 1
ATOM 800 C C . VAL A 1 98 ? 7.300 -17.730 6.979 1.00 89.62 98 VAL A C 1
ATOM 802 O O . VAL A 1 98 ? 7.770 -16.909 7.773 1.00 89.62 98 VAL A O 1
ATOM 805 N N . PRO A 1 99 ? 8.018 -18.201 5.942 1.00 89.38 99 PRO A N 1
ATOM 806 C CA . PRO A 1 99 ? 9.458 -17.981 5.772 1.00 89.38 99 PRO A CA 1
ATOM 807 C C . PRO A 1 99 ? 9.826 -16.562 5.289 1.00 89.38 99 PRO A C 1
ATOM 809 O O . PRO A 1 99 ? 10.713 -16.399 4.461 1.00 89.38 99 PRO A O 1
ATOM 812 N N . CYS A 1 100 ? 9.199 -15.513 5.825 1.00 91.38 100 CYS A N 1
ATOM 813 C CA . CYS A 1 100 ? 9.442 -14.123 5.419 1.00 91.38 100 CYS A CA 1
ATOM 814 C C . CYS A 1 100 ? 10.794 -13.551 5.862 1.00 91.38 100 CYS A C 1
ATOM 816 O O . CYS A 1 100 ? 11.165 -12.460 5.436 1.00 91.38 100 CYS A O 1
ATOM 818 N N . THR A 1 101 ? 11.530 -14.265 6.716 1.00 88.00 101 THR A N 1
ATOM 819 C CA . THR A 1 101 ? 12.916 -13.929 7.072 1.00 88.00 101 THR A CA 1
ATOM 820 C C . THR A 1 101 ? 13.956 -14.587 6.177 1.00 88.00 101 THR A C 1
ATOM 822 O O . THR A 1 101 ? 15.130 -14.222 6.257 1.00 88.00 101 THR A O 1
ATOM 825 N N . HIS A 1 102 ? 13.560 -15.533 5.321 1.00 88.94 102 HIS A N 1
ATOM 826 C CA . HIS A 1 102 ? 14.475 -16.082 4.332 1.00 88.94 102 HIS A CA 1
ATOM 827 C C . HIS A 1 102 ? 14.788 -15.035 3.258 1.00 88.94 102 HIS A C 1
ATOM 829 O O . HIS A 1 102 ? 13.925 -14.266 2.840 1.00 88.94 102 HIS A O 1
ATOM 835 N N . LEU A 1 103 ? 16.046 -15.011 2.816 1.00 85.50 103 LEU A N 1
ATOM 836 C CA . LEU A 1 103 ? 16.534 -14.070 1.802 1.00 85.50 103 LEU A CA 1
ATOM 837 C C . LEU A 1 103 ? 15.964 -14.356 0.406 1.00 85.50 103 LEU A C 1
ATOM 839 O O . LEU A 1 103 ? 15.887 -13.449 -0.410 1.00 85.50 103 LEU A O 1
ATOM 843 N N . ASP A 1 104 ? 15.544 -15.596 0.155 1.00 90.06 104 ASP A N 1
ATOM 844 C CA . ASP A 1 104 ? 15.061 -16.050 -1.155 1.00 90.06 104 ASP A CA 1
ATOM 845 C C . ASP A 1 104 ? 13.538 -15.902 -1.327 1.00 90.06 104 ASP A C 1
ATOM 847 O O . ASP A 1 104 ? 12.979 -16.344 -2.328 1.00 90.06 104 ASP A O 1
ATOM 851 N N . VAL A 1 105 ? 12.849 -15.332 -0.334 1.00 91.56 105 VAL A N 1
ATOM 852 C CA . VAL A 1 105 ? 11.391 -15.172 -0.332 1.00 91.56 105 VAL A CA 1
ATOM 853 C C . VAL A 1 105 ? 11.056 -13.704 -0.125 1.00 91.56 105 VAL A C 1
ATOM 855 O O . VAL A 1 105 ? 11.399 -13.131 0.909 1.00 91.56 105 VAL A O 1
ATOM 858 N N . ASP A 1 106 ? 10.343 -13.110 -1.078 1.00 92.69 106 ASP A N 1
ATOM 859 C CA . ASP A 1 106 ? 9.764 -11.777 -0.933 1.00 92.69 106 ASP A CA 1
ATOM 860 C C . ASP A 1 106 ? 8.372 -11.893 -0.286 1.00 92.69 106 ASP A C 1
ATOM 862 O O . ASP A 1 106 ? 7.502 -12.626 -0.758 1.00 92.69 106 ASP A O 1
ATOM 866 N N . CYS A 1 107 ? 8.161 -11.176 0.818 1.00 94.94 107 CYS A N 1
ATOM 867 C CA . CYS A 1 107 ? 6.895 -11.134 1.541 1.00 94.94 107 CYS A CA 1
ATOM 868 C C . CYS A 1 107 ? 6.328 -9.722 1.545 1.00 94.94 107 CYS A C 1
ATOM 870 O O . CYS A 1 107 ? 6.979 -8.782 2.006 1.00 94.94 107 CYS A O 1
ATOM 872 N N . TYR A 1 108 ? 5.067 -9.613 1.135 1.00 95.50 108 TYR A N 1
ATOM 873 C CA . TYR A 1 108 ? 4.349 -8.351 1.049 1.00 95.50 108 TYR A CA 1
ATOM 874 C C . TYR A 1 108 ? 3.075 -8.384 1.895 1.00 95.50 108 TYR A C 1
ATOM 876 O O . TYR A 1 108 ? 2.329 -9.363 1.885 1.00 95.50 108 TYR A O 1
ATOM 884 N N . LEU A 1 109 ? 2.810 -7.288 2.607 1.00 95.56 109 LEU A N 1
ATOM 885 C CA . LEU A 1 109 ? 1.489 -6.991 3.155 1.00 95.56 109 LEU A CA 1
ATOM 886 C C . LEU A 1 109 ? 0.804 -6.013 2.208 1.00 95.56 109 LEU A C 1
ATOM 888 O O . LEU A 1 109 ? 1.305 -4.907 2.007 1.00 95.56 109 LEU A O 1
ATOM 892 N N . ILE A 1 110 ? -0.327 -6.418 1.641 1.00 95.94 110 ILE A N 1
ATOM 893 C CA . ILE A 1 110 ? -1.013 -5.695 0.569 1.00 95.94 110 ILE A CA 1
ATOM 894 C C . ILE A 1 110 ? -2.416 -5.294 1.050 1.00 95.94 110 ILE A C 1
ATOM 896 O O . ILE A 1 110 ? -3.074 -6.071 1.744 1.00 95.94 110 ILE A O 1
ATOM 900 N N . ASP A 1 111 ? -2.859 -4.078 0.723 1.00 94.06 111 ASP A N 1
ATOM 901 C CA . ASP A 1 111 ? -4.209 -3.598 1.038 1.00 94.06 111 ASP A CA 1
ATOM 902 C C . ASP A 1 111 ? -5.278 -4.155 0.077 1.00 94.06 111 ASP A C 1
ATOM 904 O O . ASP A 1 111 ? -4.990 -4.782 -0.939 1.00 94.06 111 ASP A O 1
ATOM 908 N N . ASN A 1 112 ? -6.551 -3.886 0.366 1.00 92.44 112 ASN A N 1
ATOM 909 C CA . ASN A 1 112 ? -7.680 -4.336 -0.454 1.00 92.44 112 ASN A CA 1
ATOM 910 C C . ASN A 1 112 ? -7.737 -3.697 -1.861 1.00 92.44 112 ASN A C 1
ATOM 912 O O . ASN A 1 112 ? -8.576 -4.086 -2.670 1.00 92.44 112 ASN A O 1
ATOM 916 N N . ASN A 1 113 ? -6.885 -2.711 -2.150 1.00 92.06 113 ASN A N 1
ATOM 917 C CA . ASN A 1 113 ? -6.721 -2.079 -3.456 1.00 92.06 113 ASN A CA 1
ATOM 918 C C . ASN A 1 113 ? -5.427 -2.535 -4.156 1.00 92.06 113 ASN A C 1
ATOM 920 O O . ASN A 1 113 ? -5.033 -1.935 -5.155 1.00 92.06 113 ASN A O 1
ATOM 924 N N . ALA A 1 114 ? -4.795 -3.596 -3.651 1.00 95.81 114 ALA A N 1
ATOM 925 C CA . ALA A 1 114 ? -3.545 -4.149 -4.141 1.00 95.81 114 ALA A CA 1
ATOM 926 C C . ALA A 1 114 ? -2.343 -3.181 -4.061 1.00 95.81 114 ALA A C 1
ATOM 928 O O . ALA A 1 114 ? -1.438 -3.251 -4.887 1.00 95.81 114 ALA A O 1
ATOM 929 N N . PHE A 1 115 ? -2.298 -2.282 -3.073 1.00 95.81 115 PHE A N 1
ATOM 930 C CA . PHE A 1 115 ? -1.118 -1.466 -2.761 1.00 95.81 115 PHE A CA 1
ATOM 931 C C . PHE A 1 115 ? -0.285 -2.091 -1.645 1.00 95.81 115 PHE A C 1
ATOM 933 O O . PHE A 1 115 ? -0.816 -2.576 -0.644 1.00 95.81 115 PHE A O 1
ATOM 940 N N . VAL A 1 116 ? 1.037 -2.045 -1.795 1.00 96.88 116 VAL A N 1
ATOM 941 C CA . VAL A 1 116 ? 1.970 -2.599 -0.809 1.00 96.88 116 VAL A CA 1
ATOM 942 C C . VAL A 1 116 ? 2.075 -1.674 0.404 1.00 96.88 116 VAL A C 1
ATOM 944 O O . VAL A 1 116 ? 2.487 -0.520 0.288 1.00 96.88 116 VAL A O 1
ATOM 947 N N . ILE A 1 117 ? 1.749 -2.204 1.583 1.00 96.00 117 ILE A N 1
ATOM 948 C CA . ILE A 1 117 ? 1.849 -1.522 2.880 1.00 96.00 117 ILE A CA 1
ATOM 949 C C . ILE A 1 117 ? 3.170 -1.854 3.580 1.00 96.00 117 ILE A C 1
ATOM 951 O O . ILE A 1 117 ? 3.795 -0.965 4.152 1.00 96.00 117 ILE A O 1
ATOM 955 N N . LEU A 1 118 ? 3.605 -3.118 3.533 1.00 95.50 118 LEU A N 1
ATOM 956 C CA . LEU A 1 118 ? 4.888 -3.574 4.081 1.00 95.50 118 LEU A CA 1
ATOM 957 C C . LEU A 1 118 ? 5.575 -4.523 3.102 1.00 95.50 118 LEU A C 1
ATOM 959 O O . LEU A 1 118 ? 4.913 -5.291 2.406 1.00 95.50 118 LEU A O 1
ATOM 963 N N . SER A 1 119 ? 6.902 -4.505 3.126 1.00 94.56 119 SER A N 1
ATOM 964 C CA . SER A 1 119 ? 7.769 -5.458 2.434 1.00 94.56 119 SER A CA 1
ATOM 965 C C . SER A 1 119 ? 8.805 -5.991 3.422 1.00 94.56 119 SER A C 1
ATOM 967 O O . SER A 1 119 ? 9.179 -5.284 4.360 1.00 94.56 119 SER A O 1
ATOM 969 N N . ASN A 1 120 ? 9.269 -7.229 3.261 1.00 93.25 120 ASN A N 1
ATOM 970 C CA . ASN A 1 120 ? 10.343 -7.770 4.096 1.00 93.25 120 ASN A CA 1
ATOM 971 C C . ASN A 1 120 ? 11.731 -7.247 3.691 1.00 93.25 120 ASN A C 1
ATOM 973 O O . ASN A 1 120 ? 12.498 -6.864 4.572 1.00 93.25 120 ASN A O 1
ATOM 977 N N . HIS A 1 121 ? 12.027 -7.186 2.389 1.00 88.25 121 HIS A N 1
ATOM 978 C CA . HIS A 1 121 ? 13.347 -6.801 1.869 1.00 88.25 121 HIS A CA 1
ATOM 979 C C . HIS A 1 121 ? 13.318 -5.486 1.086 1.00 88.25 121 HIS A C 1
ATOM 981 O O . HIS A 1 121 ? 14.124 -4.589 1.335 1.00 88.25 121 HIS A O 1
ATOM 987 N N . LYS A 1 122 ? 12.385 -5.350 0.141 1.00 91.75 122 LYS A N 1
ATOM 988 C CA . LYS A 1 122 ? 12.336 -4.234 -0.816 1.00 91.75 122 LYS A CA 1
ATOM 989 C C . LYS A 1 122 ? 11.474 -3.093 -0.288 1.00 91.75 122 LYS A C 1
ATOM 991 O O . LYS A 1 122 ? 10.304 -2.967 -0.645 1.00 91.75 122 LYS A O 1
ATOM 996 N N . THR A 1 123 ? 12.039 -2.248 0.574 1.00 91.69 123 THR A N 1
ATOM 997 C CA . THR A 1 123 ? 11.313 -1.085 1.112 1.00 91.69 123 THR A CA 1
ATOM 998 C C . THR A 1 123 ? 10.852 -0.132 0.004 1.00 91.69 123 THR A C 1
ATOM 1000 O O . THR A 1 123 ? 9.780 0.443 0.143 1.00 91.69 123 THR A O 1
ATOM 1003 N N . SER A 1 124 ? 11.579 -0.017 -1.115 1.00 93.56 124 SER A N 1
ATOM 1004 C CA . SER A 1 124 ? 11.195 0.758 -2.314 1.00 93.56 124 SER A CA 1
ATOM 1005 C C . SER A 1 124 ? 9.842 0.394 -2.923 1.00 93.56 124 SER A C 1
ATOM 1007 O O . SER A 1 124 ? 9.262 1.224 -3.627 1.00 93.56 124 SER A O 1
ATOM 1009 N N . ASP A 1 125 ? 9.339 -0.812 -2.669 1.00 95.56 125 ASP A N 1
ATOM 1010 C CA . ASP A 1 125 ? 8.051 -1.281 -3.183 1.00 95.56 125 ASP A CA 1
ATOM 1011 C C . ASP A 1 125 ? 6.863 -0.723 -2.390 1.00 95.56 125 ASP A C 1
ATOM 1013 O O . ASP A 1 125 ? 5.729 -0.720 -2.866 1.00 95.56 125 ASP A O 1
ATOM 1017 N N . VAL A 1 126 ? 7.104 -0.218 -1.179 1.00 95.75 126 VAL A N 1
ATOM 1018 C CA . VAL A 1 126 ? 6.046 0.280 -0.301 1.00 95.75 126 VAL A CA 1
ATOM 1019 C C . VAL A 1 126 ? 5.400 1.536 -0.887 1.00 95.75 126 VAL A C 1
ATOM 1021 O O . VAL A 1 126 ? 6.074 2.513 -1.225 1.00 95.75 126 VAL A O 1
ATOM 1024 N N . GLY A 1 127 ? 4.069 1.517 -0.968 1.00 95.19 127 GLY A N 1
ATOM 1025 C CA . GLY A 1 127 ? 3.264 2.563 -1.593 1.00 95.19 127 GLY A CA 1
ATOM 1026 C C . GLY A 1 127 ? 3.104 2.423 -3.108 1.00 95.19 127 GLY A C 1
ATOM 1027 O O . GLY A 1 127 ? 2.465 3.287 -3.709 1.00 95.19 127 GLY A O 1
ATOM 1028 N N . LYS A 1 128 ? 3.638 1.358 -3.723 1.00 96.50 128 LYS A N 1
ATOM 1029 C CA . LYS A 1 128 ? 3.386 1.020 -5.130 1.00 96.50 128 LYS A CA 1
ATOM 1030 C C . LYS A 1 128 ? 2.204 0.069 -5.274 1.00 96.50 128 LYS A C 1
ATOM 1032 O O . LYS A 1 128 ? 1.862 -0.688 -4.360 1.00 96.50 128 LYS A O 1
ATOM 1037 N N . PHE A 1 129 ? 1.589 0.109 -6.451 1.00 95.88 129 PHE A N 1
ATOM 1038 C CA . PHE A 1 129 ? 0.588 -0.871 -6.851 1.00 95.88 129 PHE A CA 1
ATOM 1039 C C . PHE A 1 129 ? 1.273 -2.211 -7.134 1.00 95.88 129 PHE A C 1
ATOM 1041 O O . PHE A 1 129 ? 2.224 -2.267 -7.911 1.00 95.88 129 PHE A O 1
ATOM 1048 N N . PHE A 1 130 ? 0.777 -3.292 -6.541 1.00 96.62 130 PHE A N 1
ATOM 1049 C CA . PHE A 1 130 ? 1.402 -4.609 -6.615 1.00 96.62 130 PHE A CA 1
ATOM 1050 C C . PHE A 1 130 ? 1.514 -5.127 -8.050 1.00 96.62 130 PHE A C 1
ATOM 1052 O O . PHE A 1 130 ? 2.534 -5.699 -8.401 1.00 96.62 130 PHE A O 1
ATOM 1059 N N . GLY A 1 131 ? 0.554 -4.815 -8.926 1.00 95.38 131 GLY A N 1
ATOM 1060 C CA . GLY A 1 131 ? 0.634 -5.198 -10.341 1.00 95.38 131 GLY A CA 1
ATOM 1061 C C . GLY A 1 131 ? 1.742 -4.495 -11.140 1.00 95.38 131 GLY A C 1
ATOM 1062 O O . GLY A 1 131 ? 2.047 -4.928 -12.244 1.00 95.38 131 GLY A O 1
ATOM 1063 N N . GLN A 1 132 ? 2.349 -3.422 -10.614 1.00 94.62 132 GLN A N 1
ATOM 1064 C CA . GLN A 1 132 ? 3.571 -2.833 -11.190 1.00 94.62 132 GLN A CA 1
ATOM 1065 C C . GLN A 1 132 ? 4.840 -3.563 -10.730 1.00 94.62 132 GLN A C 1
ATOM 1067 O O . GLN A 1 132 ? 5.875 -3.440 -11.379 1.00 94.62 132 GLN A O 1
ATOM 1072 N N . IL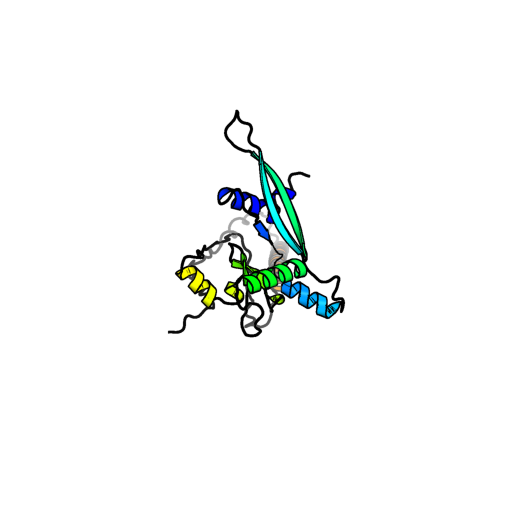E A 1 133 ? 4.767 -4.274 -9.601 1.00 95.00 133 ILE A N 1
ATOM 1073 C CA . ILE A 1 133 ? 5.869 -5.054 -9.032 1.00 95.00 133 ILE A CA 1
ATOM 1074 C C . ILE A 1 133 ? 5.848 -6.459 -9.638 1.00 95.00 133 ILE A C 1
ATOM 1076 O O . ILE A 1 133 ? 6.842 -6.888 -10.215 1.00 95.00 133 ILE A O 1
ATOM 1080 N N . ASP A 1 134 ? 4.704 -7.142 -9.538 1.00 95.31 134 ASP A N 1
ATOM 1081 C CA . ASP A 1 134 ? 4.476 -8.477 -10.083 1.00 95.31 134 ASP A CA 1
ATOM 1082 C C . ASP A 1 134 ? 3.028 -8.611 -10.591 1.00 95.31 134 ASP A C 1
ATOM 1084 O O . ASP A 1 134 ? 2.069 -8.781 -9.828 1.00 95.31 134 ASP A O 1
ATOM 1088 N N . GLY A 1 135 ? 2.868 -8.479 -11.909 1.00 95.44 135 GLY A N 1
ATOM 1089 C CA . GLY A 1 135 ? 1.573 -8.597 -12.579 1.00 95.44 135 GLY A CA 1
ATOM 1090 C C . GLY A 1 135 ? 1.062 -10.035 -12.659 1.00 95.44 135 GLY A C 1
ATOM 1091 O O . GLY A 1 135 ? -0.145 -10.244 -12.558 1.00 95.44 135 GLY A O 1
ATOM 1092 N N . ASP A 1 136 ? 1.960 -11.016 -12.767 1.00 96.38 136 ASP A N 1
ATOM 1093 C CA . ASP A 1 136 ? 1.598 -12.426 -12.936 1.00 96.38 136 ASP A CA 1
ATOM 1094 C C . ASP A 1 136 ? 0.968 -12.976 -11.649 1.00 96.38 136 ASP A C 1
ATOM 1096 O O . ASP A 1 136 ? -0.081 -13.625 -11.685 1.00 96.38 136 ASP A O 1
ATOM 1100 N N . ILE A 1 137 ? 1.553 -12.650 -10.488 1.00 96.00 137 ILE A N 1
ATOM 1101 C CA . ILE A 1 137 ? 0.971 -13.011 -9.188 1.00 96.00 137 ILE A CA 1
ATOM 1102 C C . ILE A 1 137 ? -0.365 -12.292 -8.986 1.00 96.00 137 ILE A C 1
ATOM 1104 O O . ILE A 1 137 ? -1.320 -12.909 -8.512 1.00 96.00 137 ILE A O 1
ATOM 1108 N N . LEU A 1 138 ? -0.466 -11.002 -9.333 1.00 96.31 138 LEU A N 1
ATOM 1109 C CA . LEU A 1 138 ? -1.730 -10.278 -9.187 1.00 96.31 138 LEU A CA 1
ATOM 1110 C C . LEU A 1 138 ? -2.834 -10.880 -10.067 1.00 96.31 138 LEU A C 1
ATOM 1112 O O . LEU A 1 138 ? -3.971 -11.000 -9.612 1.00 96.31 138 LEU A O 1
ATOM 1116 N N . ASP A 1 139 ? -2.506 -11.290 -11.290 1.00 96.75 139 ASP A N 1
ATOM 1117 C CA . ASP A 1 139 ? -3.449 -11.943 -12.195 1.00 96.75 139 ASP A CA 1
ATOM 1118 C C . ASP A 1 139 ? -3.905 -13.302 -11.654 1.00 96.75 139 ASP A C 1
ATOM 1120 O O . ASP A 1 139 ? -5.098 -13.605 -11.701 1.00 96.75 139 ASP A O 1
ATOM 1124 N N . GLU A 1 140 ? -3.018 -14.077 -11.029 1.00 97.56 140 GLU A N 1
ATOM 1125 C CA . GLU A 1 140 ? -3.412 -15.312 -10.345 1.00 97.56 140 GLU A CA 1
ATOM 1126 C C . GLU A 1 140 ? -4.297 -15.048 -9.114 1.00 97.56 140 GLU A C 1
ATOM 1128 O O . GLU A 1 140 ? -5.271 -15.766 -8.863 1.00 97.56 140 GLU A O 1
ATOM 1133 N N . LEU A 1 141 ? -4.035 -13.978 -8.359 1.00 97.06 141 LEU A N 1
ATOM 1134 C CA . LEU A 1 141 ? -4.903 -13.558 -7.254 1.00 97.06 141 LEU A CA 1
ATOM 1135 C C . LEU A 1 141 ? -6.284 -13.092 -7.747 1.00 97.06 141 LEU A C 1
ATOM 1137 O O . LEU A 1 141 ? -7.284 -13.263 -7.047 1.00 97.06 141 LEU A O 1
ATOM 1141 N N . ILE A 1 142 ? -6.367 -12.535 -8.957 1.00 96.88 142 ILE A N 1
ATOM 1142 C CA . ILE A 1 142 ? -7.643 -12.218 -9.606 1.00 96.88 142 ILE A CA 1
ATOM 1143 C C . ILE A 1 142 ? -8.350 -13.509 -10.045 1.00 96.88 142 ILE A C 1
ATOM 1145 O O . ILE A 1 142 ? -9.533 -13.689 -9.754 1.00 96.88 142 ILE A O 1
ATOM 1149 N N . ASN A 1 143 ? -7.633 -14.437 -10.684 1.00 97.38 143 ASN A N 1
ATOM 1150 C CA . ASN A 1 143 ? -8.185 -15.711 -11.163 1.00 97.38 143 ASN A CA 1
ATOM 1151 C C . ASN A 1 143 ? -8.695 -16.601 -10.021 1.00 97.38 143 ASN A C 1
ATOM 1153 O O . ASN A 1 143 ? -9.728 -17.256 -10.154 1.00 97.38 143 ASN A O 1
ATOM 1157 N N . SER A 1 144 ? -8.001 -16.594 -8.883 1.00 97.31 144 SER A N 1
ATOM 1158 C CA . SER A 1 144 ? -8.403 -17.305 -7.663 1.00 97.31 144 SER A CA 1
ATOM 1159 C C . SER A 1 144 ? -9.521 -16.604 -6.877 1.00 97.31 144 SER A C 1
ATOM 1161 O O . SER A 1 144 ? -10.014 -17.155 -5.891 1.00 97.31 144 SER A O 1
ATOM 1163 N N . GLY A 1 145 ? -9.962 -15.418 -7.315 1.00 96.62 145 GLY A N 1
ATOM 1164 C CA . GLY A 1 145 ? -11.075 -14.678 -6.721 1.00 96.62 145 GLY A CA 1
ATOM 1165 C C . GLY A 1 145 ? -10.723 -13.900 -5.450 1.00 96.62 145 GLY A C 1
ATOM 1166 O O . GLY A 1 145 ? -11.629 -13.483 -4.730 1.00 96.62 145 GLY A O 1
ATOM 1167 N N . VAL A 1 146 ? -9.433 -13.696 -5.163 1.00 96.56 146 VAL A N 1
ATOM 1168 C CA . VAL A 1 146 ? -8.971 -12.858 -4.042 1.00 96.56 146 VAL A CA 1
ATOM 1169 C C . VAL A 1 146 ? -9.167 -11.375 -4.363 1.00 96.56 146 VAL A C 1
ATOM 1171 O O . VAL A 1 146 ? -9.611 -10.615 -3.503 1.00 96.56 146 VAL A O 1
ATOM 1174 N N . TYR A 1 147 ? -8.886 -10.970 -5.606 1.00 96.69 147 TYR A N 1
ATOM 1175 C CA . TYR A 1 147 ? -9.127 -9.613 -6.104 1.00 96.69 147 TYR A CA 1
ATOM 1176 C C . TYR A 1 147 ? -10.093 -9.600 -7.285 1.00 96.69 147 TYR A C 1
ATOM 1178 O O . TYR A 1 147 ? -10.227 -10.568 -8.029 1.00 96.69 147 TYR A O 1
ATOM 1186 N N . GLN A 1 148 ? -10.733 -8.451 -7.493 1.00 95.12 148 GLN A N 1
ATOM 1187 C CA . GLN A 1 148 ? -11.552 -8.187 -8.669 1.00 95.12 148 GLN A CA 1
ATOM 1188 C C . GLN A 1 148 ? -10.991 -6.990 -9.434 1.00 95.12 148 GLN A C 1
ATOM 1190 O O . GLN A 1 148 ? -10.801 -5.911 -8.873 1.00 95.12 148 GLN A O 1
ATOM 1195 N N . ARG A 1 149 ? -10.770 -7.166 -10.740 1.00 92.94 149 ARG A N 1
ATOM 1196 C CA . ARG A 1 149 ? -10.364 -6.072 -11.626 1.00 92.94 149 ARG A CA 1
ATOM 1197 C C . ARG A 1 149 ? -11.552 -5.145 -11.892 1.00 92.94 149 ARG A C 1
ATOM 1199 O O . ARG A 1 149 ? -12.594 -5.589 -12.373 1.00 92.94 149 ARG A O 1
ATOM 1206 N N . VAL A 1 150 ? -11.376 -3.856 -11.611 1.00 90.00 150 VAL A N 1
ATOM 1207 C CA . VAL A 1 150 ? -12.358 -2.799 -11.890 1.00 90.00 150 VAL A CA 1
ATOM 1208 C C . VAL A 1 150 ? -11.714 -1.764 -12.805 1.00 90.00 150 VAL A C 1
ATOM 1210 O O . VAL A 1 150 ? -10.682 -1.191 -12.464 1.00 90.00 150 VAL A O 1
ATOM 1213 N N . HIS A 1 151 ? -12.319 -1.525 -13.968 1.00 88.12 151 HIS A N 1
ATOM 1214 C CA . HIS A 1 151 ? -11.870 -0.494 -14.902 1.00 88.12 151 HIS A CA 1
ATOM 1215 C C . HIS A 1 151 ? -12.552 0.838 -14.582 1.00 88.12 151 HIS A C 1
ATOM 1217 O O . HIS A 1 151 ? -13.780 0.915 -14.532 1.00 88.12 151 HIS A O 1
ATOM 1223 N N . LEU A 1 152 ? -11.748 1.881 -14.376 1.00 86.75 152 LEU A N 1
ATOM 1224 C CA . LEU A 1 152 ? -12.205 3.252 -14.164 1.00 86.75 152 LEU A CA 1
ATOM 1225 C C . LEU A 1 152 ? -11.781 4.098 -15.365 1.00 86.75 152 LEU A C 1
ATOM 1227 O O . LEU A 1 152 ? -10.617 4.075 -15.758 1.00 86.75 152 LEU A O 1
ATOM 1231 N N . TYR A 1 153 ? -12.729 4.838 -15.933 1.00 89.69 153 TYR A N 1
ATOM 1232 C CA . TYR A 1 153 ? -12.481 5.761 -17.037 1.00 89.69 153 TYR A CA 1
ATOM 1233 C C . TYR A 1 153 ? -12.673 7.188 -16.534 1.00 89.69 153 TYR A C 1
ATOM 1235 O O . TYR A 1 153 ? -13.785 7.573 -16.173 1.00 89.69 153 TYR A O 1
ATOM 1243 N N . ASP A 1 154 ? -11.591 7.963 -16.513 1.00 89.88 154 ASP A N 1
ATOM 1244 C CA . ASP A 1 154 ? -11.652 9.398 -16.254 1.00 89.88 154 ASP A CA 1
ATOM 1245 C C . ASP A 1 154 ? -11.718 10.152 -17.587 1.00 89.88 154 ASP A C 1
ATOM 1247 O O . ASP A 1 154 ? -10.712 10.374 -18.259 1.00 89.88 154 ASP A O 1
ATOM 1251 N N . TYR A 1 155 ? -12.931 10.537 -17.981 1.00 91.81 155 TYR A N 1
ATOM 1252 C CA . TYR A 1 155 ? -13.174 11.312 -19.201 1.00 91.81 155 TYR A CA 1
ATOM 1253 C C . TYR A 1 155 ? -12.725 12.777 -19.096 1.00 91.81 155 TYR A C 1
ATOM 1255 O O . TYR A 1 155 ? -12.793 13.505 -20.086 1.00 91.81 155 TYR A O 1
ATOM 1263 N N . GLN A 1 156 ? -12.322 13.230 -17.907 1.00 93.56 156 GLN A N 1
ATOM 1264 C CA . GLN A 1 156 ? -11.872 14.596 -17.643 1.00 93.56 156 GLN A CA 1
ATOM 1265 C C . GLN A 1 156 ? -10.354 14.675 -17.433 1.00 93.56 156 GLN A C 1
ATOM 1267 O O . GLN A 1 156 ? -9.830 15.764 -17.187 1.00 93.56 156 GLN A O 1
ATOM 1272 N N . ALA A 1 157 ? -9.645 13.549 -17.557 1.00 88.56 157 ALA A N 1
ATOM 1273 C CA . ALA A 1 157 ? -8.196 13.514 -17.492 1.00 88.56 157 ALA A CA 1
ATOM 1274 C C . ALA A 1 157 ? -7.564 14.264 -18.674 1.00 88.56 157 ALA A C 1
ATOM 1276 O O . ALA A 1 157 ? -8.067 14.261 -19.799 1.00 88.56 157 ALA A O 1
ATOM 1277 N N . ILE A 1 158 ? -6.422 14.894 -18.409 1.00 91.06 158 ILE A N 1
ATOM 1278 C CA . ILE A 1 158 ? -5.600 15.550 -19.424 1.00 91.06 158 ILE A CA 1
ATOM 1279 C C . ILE A 1 158 ? -4.385 14.658 -19.666 1.00 91.06 158 ILE A C 1
ATOM 1281 O O . ILE A 1 158 ? -3.593 14.431 -18.751 1.00 91.06 158 ILE A O 1
ATOM 1285 N N . CYS A 1 159 ? -4.229 14.166 -20.892 1.00 85.88 159 CYS A N 1
ATOM 1286 C CA . CYS A 1 159 ? -3.019 13.478 -21.331 1.00 85.88 159 CYS A CA 1
ATOM 1287 C C . CYS A 1 159 ? -2.075 14.475 -22.011 1.00 85.88 159 CYS A C 1
ATOM 1289 O O . CYS A 1 159 ? -2.518 15.385 -22.711 1.00 85.88 159 CYS A O 1
ATOM 1291 N N . LEU A 1 160 ? -0.771 14.305 -21.796 1.00 85.06 160 LEU A N 1
ATOM 1292 C CA . LEU A 1 160 ? 0.248 14.991 -22.581 1.00 85.06 160 LEU A CA 1
ATOM 1293 C C . LEU A 1 160 ? 0.542 14.116 -23.797 1.00 85.06 160 LEU A C 1
ATOM 1295 O O . LEU A 1 160 ? 0.988 12.983 -23.631 1.00 85.06 160 LEU A O 1
ATOM 1299 N N . ASP A 1 161 ? 0.283 14.624 -24.997 1.00 81.75 161 ASP A N 1
ATOM 1300 C CA . ASP A 1 161 ? 0.726 13.951 -26.214 1.00 81.75 161 ASP A CA 1
ATOM 1301 C C . ASP A 1 161 ? 2.255 14.052 -26.295 1.00 81.75 161 ASP A C 1
ATOM 1303 O O . ASP A 1 161 ? 2.820 15.150 -26.256 1.00 81.75 161 ASP A O 1
ATOM 1307 N N . GLU A 1 162 ? 2.943 12.914 -26.403 1.00 70.00 162 GLU A N 1
ATOM 1308 C CA . GLU A 1 162 ? 4.356 12.916 -26.774 1.00 70.00 162 GLU A CA 1
ATOM 1309 C C . GLU A 1 162 ? 4.457 13.401 -28.227 1.00 70.00 162 GLU A C 1
ATOM 1311 O O . GLU A 1 162 ? 4.075 12.695 -29.162 1.00 70.00 162 GLU A O 1
ATOM 1316 N N . GLU A 1 163 ? 4.947 14.627 -28.443 1.00 59.75 163 GLU A N 1
ATOM 1317 C CA . GLU A 1 163 ? 5.301 15.081 -29.787 1.00 59.75 163 GLU A CA 1
ATOM 1318 C C . GLU A 1 163 ? 6.364 14.129 -30.353 1.00 59.75 163 GLU A C 1
ATOM 1320 O O . GLU A 1 163 ? 7.540 14.183 -29.987 1.00 59.75 163 GLU A O 1
ATOM 1325 N N . ILE A 1 164 ? 5.969 13.265 -31.291 1.00 55.72 164 ILE A N 1
ATOM 1326 C CA . ILE A 1 164 ? 6.910 12.576 -32.171 1.00 55.72 164 ILE A CA 1
ATOM 1327 C C . ILE A 1 164 ? 7.592 13.674 -32.991 1.00 55.72 164 ILE A C 1
ATOM 1329 O O . ILE A 1 164 ? 7.062 14.119 -34.013 1.00 55.72 164 ILE A O 1
ATOM 1333 N N . VAL A 1 165 ? 8.767 14.133 -32.552 1.00 52.12 165 VAL A N 1
ATOM 1334 C CA . VAL A 1 165 ? 9.595 15.092 -33.296 1.00 52.12 165 VAL A CA 1
ATOM 1335 C C . VAL A 1 165 ? 10.153 14.388 -34.535 1.00 52.12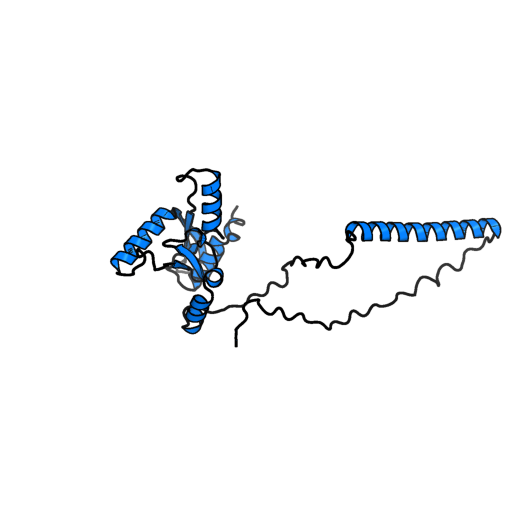 165 VAL A C 1
ATOM 1337 O O . VAL A 1 165 ? 11.298 13.950 -34.590 1.00 52.12 165 VAL A O 1
ATOM 1340 N N . SER A 1 166 ? 9.310 14.261 -35.554 1.00 52.88 166 SER A N 1
ATOM 1341 C CA . SER A 1 166 ? 9.667 13.856 -36.910 1.00 52.88 166 SER A CA 1
ATOM 1342 C C . SER A 1 166 ? 9.394 15.025 -37.859 1.00 52.88 166 SER A C 1
ATOM 1344 O O . SER A 1 166 ? 8.557 14.978 -38.753 1.00 52.88 166 SER A O 1
ATOM 1346 N N . GLY A 1 167 ? 10.098 16.133 -37.630 1.00 58.03 167 GLY A N 1
ATOM 1347 C CA . GLY A 1 167 ? 10.042 17.329 -38.469 1.00 58.03 167 GLY A CA 1
ATOM 1348 C C . GLY A 1 167 ? 10.850 18.479 -37.865 1.00 58.03 167 GLY A C 1
ATOM 1349 O O . GLY A 1 167 ? 11.064 18.489 -36.652 1.00 58.03 167 GLY A O 1
ATOM 1350 N N . PRO A 1 168 ? 11.342 19.440 -38.672 1.00 51.91 168 PRO A N 1
ATOM 1351 C CA . PRO A 1 168 ? 12.111 20.557 -38.145 1.00 51.91 168 PRO A CA 1
ATOM 1352 C C . PRO A 1 168 ? 11.210 21.376 -37.218 1.00 51.91 168 PRO A C 1
ATOM 1354 O O . PRO A 1 168 ? 10.170 21.882 -37.633 1.00 51.91 168 PRO A O 1
ATOM 1357 N N . SER A 1 169 ? 11.617 21.460 -35.954 1.00 50.34 169 SER A N 1
ATOM 1358 C CA . SER A 1 169 ? 10.919 22.111 -34.848 1.00 50.34 169 SER A CA 1
ATOM 1359 C C . SER A 1 169 ? 10.335 23.475 -35.236 1.00 50.34 169 SER A C 1
ATOM 1361 O O . SER A 1 169 ? 11.066 24.462 -35.362 1.00 50.34 169 SER A O 1
ATOM 1363 N N . THR A 1 170 ? 9.015 23.572 -35.369 1.00 55.31 170 THR A N 1
ATOM 1364 C CA . THR A 1 170 ? 8.323 24.864 -35.368 1.00 55.31 170 THR A CA 1
ATOM 1365 C C . THR A 1 170 ? 7.581 25.001 -34.052 1.00 55.31 170 THR A C 1
ATOM 1367 O O . THR A 1 170 ? 6.533 24.393 -33.875 1.00 55.31 170 THR A O 1
ATOM 1370 N N . ASN A 1 171 ? 8.129 25.798 -33.129 1.00 59.09 171 ASN A N 1
ATOM 1371 C CA . ASN A 1 171 ? 7.494 26.102 -31.847 1.00 59.09 171 ASN A CA 1
ATOM 1372 C C . ASN A 1 171 ? 6.022 26.527 -32.059 1.00 59.09 171 ASN A C 1
ATOM 1374 O O . ASN A 1 171 ? 5.787 27.537 -32.739 1.00 59.09 171 ASN A O 1
ATOM 1378 N N . PRO A 1 172 ? 5.035 25.834 -31.460 1.00 60.56 172 PRO A N 1
ATOM 1379 C CA . PRO A 1 172 ? 3.611 26.102 -31.692 1.00 60.56 172 PRO A CA 1
ATOM 1380 C C . PRO A 1 172 ? 3.202 27.532 -31.295 1.00 60.56 172 PRO A C 1
ATOM 1382 O O . PRO A 1 172 ? 2.360 28.155 -31.949 1.00 60.56 172 PRO A O 1
ATOM 1385 N N . PHE A 1 173 ? 3.882 28.120 -30.304 1.00 60.62 173 PHE A N 1
ATOM 1386 C CA . PHE A 1 173 ? 3.717 29.528 -29.924 1.00 60.62 173 PHE A CA 1
ATOM 1387 C C . PHE A 1 173 ? 4.103 30.513 -31.038 1.00 60.62 173 PHE A C 1
ATOM 1389 O O . PHE A 1 173 ? 3.396 31.496 -31.270 1.00 60.62 173 PHE A O 1
ATOM 1396 N N . ILE A 1 174 ? 5.197 30.251 -31.761 1.00 61.97 174 ILE A N 1
ATOM 1397 C CA . ILE A 1 174 ? 5.681 31.141 -32.827 1.00 61.97 174 ILE A CA 1
ATOM 1398 C C . ILE A 1 174 ? 4.746 31.065 -34.034 1.00 61.97 174 ILE A C 1
ATOM 1400 O O . ILE A 1 174 ? 4.431 32.098 -34.622 1.00 61.97 174 ILE A O 1
ATOM 1404 N N . TYR A 1 175 ? 4.229 29.877 -34.364 1.00 67.00 175 TYR A N 1
ATOM 1405 C CA . TYR A 1 175 ? 3.269 29.721 -35.459 1.00 67.00 175 TYR A CA 1
ATOM 1406 C C . TYR A 1 175 ? 1.977 30.513 -35.208 1.00 67.00 175 TYR A C 1
ATOM 1408 O O . TYR A 1 175 ? 1.492 31.210 -36.102 1.00 67.00 175 TYR A O 1
ATOM 1416 N N . SER A 1 176 ? 1.458 30.476 -33.976 1.00 67.94 176 SER A N 1
ATOM 1417 C CA . SER A 1 176 ? 0.266 31.2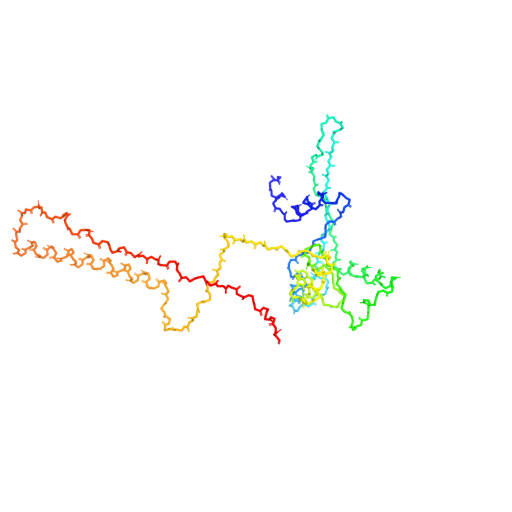37 -33.584 1.00 67.94 176 SER A CA 1
ATOM 1418 C C . SER A 1 176 ? 0.477 32.753 -33.710 1.00 67.94 176 SER A C 1
ATOM 1420 O O . SER A 1 176 ? -0.308 33.444 -34.367 1.00 67.94 176 SER A O 1
ATOM 1422 N N . ILE A 1 177 ? 1.590 33.270 -33.175 1.00 73.62 177 ILE A N 1
ATOM 1423 C CA . ILE A 1 177 ? 1.912 34.706 -33.210 1.00 73.62 177 ILE A CA 1
ATOM 1424 C C . ILE A 1 177 ? 2.178 35.180 -34.644 1.00 73.62 177 ILE A C 1
ATOM 1426 O O . ILE A 1 177 ? 1.641 36.207 -35.061 1.00 73.62 177 ILE A O 1
ATOM 1430 N N . VAL A 1 178 ? 2.952 34.429 -35.433 1.00 78.31 178 VAL A N 1
ATOM 1431 C CA . VAL A 1 178 ? 3.263 34.786 -36.827 1.00 78.31 178 VAL A CA 1
ATOM 1432 C C . VAL A 1 178 ? 2.006 34.762 -37.691 1.00 78.31 178 VAL A C 1
ATOM 1434 O O . VAL A 1 178 ? 1.825 35.647 -38.524 1.00 78.31 178 VAL A O 1
ATOM 1437 N N . ASN A 1 179 ? 1.097 33.807 -37.483 1.00 74.94 179 ASN A N 1
ATOM 1438 C CA . ASN A 1 179 ? -0.151 33.761 -38.240 1.00 74.94 179 ASN A CA 1
ATOM 1439 C C . ASN A 1 179 ? -1.094 34.916 -37.854 1.00 74.94 179 ASN A C 1
ATOM 1441 O O . ASN A 1 179 ? -1.743 35.494 -38.730 1.00 74.94 179 ASN A O 1
ATOM 1445 N N . LEU A 1 180 ? -1.125 35.311 -36.575 1.00 73.62 180 LEU A N 1
ATOM 1446 C CA . LEU A 1 180 ? -1.857 36.495 -36.119 1.00 73.62 180 LEU A CA 1
ATOM 1447 C C . LEU A 1 180 ? -1.292 37.772 -36.757 1.00 73.62 180 LEU A C 1
ATOM 1449 O O . LEU A 1 180 ? -2.046 38.523 -37.377 1.00 73.62 180 LEU A O 1
ATOM 1453 N N . PHE A 1 181 ? 0.030 37.962 -36.708 1.00 82.69 181 PHE A N 1
ATOM 1454 C CA . PHE A 1 181 ? 0.708 39.082 -37.366 1.00 82.69 181 PHE A CA 1
ATOM 1455 C C . PHE A 1 181 ? 0.498 39.078 -38.884 1.00 82.69 181 PHE A C 1
ATOM 1457 O O . PHE A 1 181 ? 0.208 40.108 -39.482 1.00 82.69 181 PHE A O 1
ATOM 1464 N N . ALA A 1 182 ? 0.569 37.922 -39.542 1.00 82.62 182 ALA A N 1
ATOM 1465 C CA . ALA A 1 182 ? 0.344 37.828 -40.980 1.00 82.62 182 ALA A CA 1
ATOM 1466 C C . ALA A 1 182 ? -1.118 38.126 -41.364 1.00 82.62 182 ALA A C 1
ATOM 1468 O O . ALA A 1 182 ? -1.383 38.643 -42.453 1.00 82.62 182 ALA A O 1
ATOM 1469 N N . LYS A 1 183 ? -2.093 37.802 -40.505 1.00 78.94 183 LYS A N 1
ATOM 1470 C CA . LYS A 1 183 ? -3.510 38.152 -40.713 1.00 78.94 183 LYS A CA 1
ATOM 1471 C C . LYS A 1 183 ? -3.762 39.649 -40.528 1.00 78.94 183 LYS A C 1
ATOM 1473 O O . LYS A 1 183 ? -4.445 40.247 -41.365 1.00 78.94 183 LYS A O 1
ATOM 1478 N N . THR A 1 184 ? -3.190 40.264 -39.493 1.00 80.69 184 THR A N 1
ATOM 1479 C CA . THR A 1 184 ? -3.321 41.711 -39.262 1.00 80.69 184 THR A CA 1
ATOM 1480 C C . THR A 1 184 ? -2.617 42.503 -40.362 1.00 80.69 184 THR A C 1
ATOM 1482 O O . THR A 1 184 ? -3.223 43.402 -40.944 1.00 80.69 184 THR A O 1
ATOM 1485 N N . MET A 1 185 ? -1.413 42.086 -40.765 1.00 82.88 185 MET A N 1
ATOM 1486 C CA . MET A 1 185 ? -0.665 42.715 -41.859 1.00 82.88 185 MET A CA 1
ATOM 1487 C C . MET A 1 185 ? -1.387 42.611 -43.205 1.00 82.88 185 MET A C 1
ATOM 1489 O O . MET A 1 185 ? -1.480 43.602 -43.925 1.00 82.88 185 MET A O 1
ATOM 1493 N N . ARG A 1 186 ? -1.975 41.454 -43.545 1.00 83.94 186 ARG A N 1
ATOM 1494 C CA . ARG A 1 186 ? -2.777 41.316 -44.779 1.00 83.94 186 ARG A CA 1
ATOM 1495 C C . ARG A 1 186 ? -4.003 42.224 -44.787 1.00 83.94 186 ARG A C 1
ATOM 1497 O O . ARG A 1 186 ? -4.346 42.772 -45.831 1.00 83.94 186 ARG A O 1
ATOM 1504 N N . SER A 1 187 ? -4.647 42.393 -43.637 1.00 78.31 187 SER A N 1
ATOM 1505 C CA . SER A 1 187 ? -5.800 43.290 -43.500 1.00 78.31 187 SER A CA 1
ATOM 1506 C C . SER A 1 187 ? -5.384 44.756 -43.642 1.00 78.31 187 SER A C 1
ATOM 1508 O O . SER A 1 187 ? -6.054 45.521 -44.331 1.00 78.31 187 SER A O 1
ATOM 1510 N N . PHE A 1 188 ? -4.228 45.124 -43.087 1.00 86.69 188 PHE A N 1
ATOM 1511 C CA . PHE A 1 188 ? -3.675 46.472 -43.190 1.00 86.69 188 PHE A CA 1
ATOM 1512 C C . PHE A 1 188 ? -3.255 46.831 -44.623 1.00 86.69 188 PHE A C 1
ATOM 1514 O O . PHE A 1 188 ? -3.584 47.909 -45.110 1.00 86.69 188 PHE A O 1
ATOM 1521 N N . ILE A 1 189 ? -2.619 45.902 -45.347 1.00 88.50 189 ILE A N 1
ATOM 1522 C CA . ILE A 1 189 ? -2.256 46.092 -46.762 1.00 88.50 189 ILE A CA 1
ATOM 1523 C C . ILE A 1 189 ? -3.509 46.278 -47.630 1.00 88.50 189 ILE A C 1
ATOM 1525 O O . ILE A 1 189 ? -3.529 47.146 -48.500 1.00 88.50 189 ILE A O 1
ATOM 1529 N N . LYS A 1 190 ? -4.583 45.516 -47.374 1.00 86.94 190 LYS A N 1
ATOM 1530 C CA . LYS A 1 190 ? -5.869 45.707 -48.066 1.00 86.94 190 LYS A CA 1
ATOM 1531 C C . LYS A 1 190 ? -6.477 47.080 -47.779 1.00 86.94 190 LYS A C 1
ATOM 1533 O O . LYS A 1 190 ? -6.962 47.728 -48.701 1.00 86.94 190 LYS A O 1
ATOM 1538 N N . TRP A 1 191 ? -6.428 47.529 -46.527 1.00 85.19 191 TRP A N 1
ATOM 1539 C CA . TRP A 1 191 ? -6.933 48.843 -46.130 1.00 85.19 191 TRP A CA 1
ATOM 1540 C C . TRP A 1 191 ? -6.155 49.987 -46.798 1.00 85.19 191 TRP A C 1
ATOM 1542 O O . TRP A 1 191 ? -6.764 50.882 -47.379 1.00 85.19 191 TRP A O 1
ATOM 1552 N N . LEU A 1 192 ? -4.819 49.908 -46.823 1.00 85.75 192 LEU A N 1
ATOM 1553 C CA . LEU A 1 192 ? -3.978 50.869 -47.545 1.00 85.75 192 LEU A CA 1
ATOM 1554 C C . LEU A 1 192 ? -4.244 50.858 -49.056 1.00 85.75 192 LEU A C 1
ATOM 1556 O O . LEU A 1 192 ? -4.290 51.921 -49.671 1.00 85.75 192 LEU A O 1
ATOM 1560 N N . GLY A 1 193 ? -4.473 49.683 -49.650 1.00 84.06 193 GLY A N 1
ATOM 1561 C CA . GLY A 1 193 ? -4.860 49.563 -51.057 1.00 84.06 193 GLY A CA 1
ATOM 1562 C C . GLY A 1 193 ? -6.188 50.260 -51.364 1.00 84.06 193 GLY A C 1
ATOM 1563 O O . GLY A 1 193 ? -6.286 50.983 -52.353 1.00 84.06 193 GLY A O 1
ATOM 1564 N N . LEU A 1 194 ? -7.189 50.118 -50.489 1.00 78.38 194 LEU A N 1
ATOM 1565 C CA . LEU A 1 194 ? -8.473 50.812 -50.624 1.00 78.38 194 LEU A CA 1
ATOM 1566 C C . LEU A 1 194 ? -8.325 52.332 -50.488 1.00 78.38 194 LEU A C 1
ATOM 1568 O O . LEU A 1 194 ? -8.968 53.070 -51.231 1.00 78.38 194 LEU A O 1
ATOM 1572 N N . ILE A 1 195 ? -7.463 52.811 -49.588 1.00 79.25 195 ILE A N 1
ATOM 1573 C CA . ILE A 1 195 ? -7.170 54.246 -49.454 1.00 79.25 195 ILE A CA 1
ATOM 1574 C C . ILE A 1 195 ? -6.463 54.779 -50.699 1.00 79.25 195 ILE A C 1
ATOM 1576 O O . ILE A 1 195 ? -6.853 55.818 -51.222 1.00 79.25 195 ILE A O 1
ATOM 1580 N N . TYR A 1 196 ? -5.464 54.059 -51.208 1.00 81.38 196 TYR A N 1
ATOM 1581 C CA . TYR A 1 196 ? -4.730 54.453 -52.409 1.00 81.38 196 TYR A CA 1
ATOM 1582 C C . TYR A 1 196 ? -5.644 54.536 -53.642 1.00 81.38 196 TYR A C 1
ATOM 1584 O O . TYR A 1 196 ? -5.586 55.509 -54.392 1.00 81.38 196 TYR A O 1
ATOM 1592 N N . ILE A 1 197 ? -6.549 53.565 -53.809 1.00 75.25 197 ILE A N 1
ATOM 1593 C CA . ILE A 1 197 ? -7.563 53.571 -54.873 1.00 75.25 197 ILE A CA 1
ATOM 1594 C C . ILE A 1 197 ? -8.543 54.746 -54.698 1.00 75.25 197 ILE A C 1
ATOM 1596 O O . ILE A 1 197 ? -8.854 55.418 -55.680 1.00 75.25 197 ILE A O 1
ATOM 1600 N N . ASN A 1 198 ? -8.982 55.049 -53.469 1.00 67.62 198 ASN A N 1
ATOM 1601 C CA . ASN A 1 198 ? -9.850 56.203 -53.196 1.00 67.62 198 ASN A CA 1
ATOM 1602 C C . ASN A 1 198 ? -9.175 57.545 -53.533 1.00 67.62 198 ASN A C 1
ATOM 1604 O O . ASN A 1 198 ? -9.828 58.431 -54.078 1.00 67.62 198 ASN A O 1
ATOM 1608 N N . ILE A 1 199 ? -7.873 57.685 -53.259 1.00 74.69 199 ILE A N 1
ATOM 1609 C CA . ILE A 1 199 ? -7.104 58.902 -53.567 1.00 74.69 199 ILE A CA 1
ATOM 1610 C C . ILE A 1 199 ? -6.895 59.069 -55.080 1.00 74.69 199 ILE A C 1
ATOM 1612 O O . ILE A 1 199 ? -6.963 60.189 -55.578 1.00 74.69 199 ILE A O 1
ATOM 1616 N N . LEU A 1 200 ? -6.658 57.980 -55.821 1.00 68.50 200 LEU A N 1
ATOM 1617 C CA . LEU A 1 200 ? -6.422 58.040 -57.269 1.00 68.50 200 LEU A CA 1
ATOM 1618 C C . LEU A 1 200 ? -7.689 58.260 -58.099 1.00 68.50 200 LEU A C 1
ATOM 1620 O O . LEU A 1 200 ? -7.633 58.953 -59.112 1.00 68.50 200 LEU A O 1
ATOM 1624 N N . TYR A 1 201 ? -8.807 57.651 -57.703 1.00 65.00 201 TYR A N 1
ATOM 1625 C CA . TYR A 1 201 ? -10.027 57.643 -58.514 1.00 65.00 201 TYR A CA 1
ATOM 1626 C C . TYR A 1 201 ? -11.136 58.550 -57.976 1.00 65.00 201 TYR A C 1
ATOM 1628 O O . TYR A 1 201 ? -12.161 58.682 -58.639 1.00 65.00 201 TYR A O 1
ATOM 1636 N N . GLY A 1 202 ? -10.943 59.191 -56.814 1.00 62.31 202 GLY A N 1
ATOM 1637 C CA . GLY A 1 202 ? -11.859 60.208 -56.286 1.00 62.31 202 GLY A CA 1
ATOM 1638 C C . GLY A 1 202 ? -13.315 59.742 -56.217 1.00 62.31 202 GLY A C 1
ATOM 1639 O O . GLY A 1 202 ? -14.219 60.504 -56.554 1.00 62.31 202 GLY A O 1
ATOM 1640 N N . ILE A 1 203 ? -13.548 58.480 -55.843 1.00 58.44 203 ILE A N 1
ATOM 1641 C CA . ILE A 1 203 ? -14.889 57.889 -55.819 1.00 58.44 203 ILE A CA 1
ATOM 1642 C C . ILE A 1 203 ? -15.545 58.249 -54.486 1.00 58.44 203 ILE A C 1
ATOM 1644 O O . ILE A 1 203 ? -15.344 57.589 -53.471 1.00 58.44 203 ILE A O 1
ATOM 1648 N N . ASN A 1 204 ? -16.327 59.323 -54.493 1.00 54.53 204 ASN A N 1
ATOM 1649 C CA . ASN A 1 204 ? -17.206 59.685 -53.394 1.00 54.53 204 ASN A CA 1
ATOM 1650 C C . ASN A 1 204 ? -18.569 59.038 -53.650 1.00 54.53 204 ASN A C 1
ATOM 1652 O O . ASN A 1 204 ? -19.418 59.688 -54.235 1.00 54.53 204 ASN A O 1
ATOM 1656 N N . ASP A 1 205 ? -18.740 57.763 -53.293 1.00 47.72 205 ASP A N 1
ATOM 1657 C CA . ASP A 1 205 ? -20.061 57.198 -52.997 1.00 47.72 205 ASP A CA 1
ATOM 1658 C C . ASP A 1 205 ? -19.929 55.868 -52.246 1.00 47.72 205 ASP A C 1
ATOM 1660 O O . ASP A 1 205 ? -19.460 54.849 -52.756 1.00 47.72 205 ASP A O 1
ATOM 1664 N N . GLY A 1 206 ? -20.351 55.901 -50.982 1.00 55.69 206 GLY A N 1
ATOM 1665 C CA . GLY A 1 206 ? -20.460 54.732 -50.130 1.00 55.69 206 GLY A CA 1
ATOM 1666 C C . GLY A 1 206 ? -21.638 53.868 -50.552 1.00 55.69 206 GLY A C 1
ATOM 1667 O O . GLY A 1 206 ? -22.775 54.203 -50.270 1.00 55.69 206 GLY A O 1
ATOM 1668 N N . THR A 1 207 ? -21.362 52.736 -51.185 1.00 52.34 207 THR A N 1
ATOM 1669 C CA . THR A 1 207 ? -22.124 51.474 -51.129 1.00 52.34 207 THR A CA 1
ATOM 1670 C C . THR A 1 207 ? -21.229 50.387 -51.742 1.00 52.34 207 THR A C 1
ATOM 1672 O O . THR A 1 207 ? -20.255 50.727 -52.396 1.00 52.34 207 THR A O 1
ATOM 1675 N N . TRP A 1 208 ? -21.512 49.099 -51.507 1.00 47.34 208 TRP A N 1
ATOM 1676 C CA . TRP A 1 208 ? -20.768 47.889 -51.953 1.00 47.34 208 TRP A CA 1
ATOM 1677 C C . TRP A 1 208 ? -19.888 47.145 -50.935 1.00 47.34 208 TRP A C 1
ATOM 1679 O O . TRP A 1 208 ? -19.233 46.170 -51.297 1.00 47.34 208 TRP A O 1
ATOM 1689 N N . LEU A 1 209 ? -19.944 47.475 -49.642 1.00 41.25 209 LEU A N 1
ATOM 1690 C CA . LEU A 1 209 ? -19.224 46.721 -48.599 1.00 41.25 209 LEU A CA 1
ATOM 1691 C C . LEU A 1 209 ? -20.112 45.714 -47.845 1.00 41.25 209 LEU A C 1
ATOM 1693 O O . LEU A 1 209 ? -20.089 45.657 -46.620 1.00 41.25 209 LEU A O 1
ATOM 1697 N N . SER A 1 210 ? -20.905 44.908 -48.559 1.00 43.38 210 SER A N 1
ATOM 1698 C CA . SER A 1 210 ? -21.716 43.855 -47.915 1.00 43.38 210 SER A CA 1
ATOM 1699 C C . SER A 1 210 ? -21.753 42.487 -48.609 1.00 43.38 210 SER A C 1
ATOM 1701 O O . SER A 1 210 ? -22.363 41.576 -48.061 1.00 43.38 210 SER A O 1
ATOM 1703 N N . SER A 1 211 ? -21.065 42.261 -49.735 1.00 42.25 211 SER A N 1
ATOM 1704 C CA . SER A 1 211 ? -21.181 40.981 -50.470 1.00 42.25 211 SER A CA 1
ATOM 1705 C C . SER A 1 211 ? -19.918 40.109 -50.556 1.00 42.25 211 SER A C 1
ATOM 1707 O O . SER A 1 211 ? -19.940 39.102 -51.253 1.00 42.25 211 SER A O 1
ATOM 1709 N N . LEU A 1 212 ? -18.839 40.402 -49.817 1.00 39.25 212 LEU A N 1
ATOM 1710 C CA . LEU A 1 212 ? -17.592 39.605 -49.873 1.00 39.25 212 LEU A CA 1
ATOM 1711 C C . LEU A 1 212 ? -17.187 38.901 -48.564 1.00 39.25 212 LEU A C 1
ATOM 1713 O O . LEU A 1 212 ? -16.087 38.361 -48.487 1.00 39.25 212 LEU A O 1
ATOM 1717 N N . ILE A 1 213 ? -18.062 38.863 -47.548 1.00 41.50 213 ILE A N 1
ATOM 1718 C CA . ILE A 1 213 ? -17.767 38.182 -46.269 1.00 41.50 213 ILE A CA 1
ATOM 1719 C C . ILE A 1 213 ? -18.198 36.700 -46.237 1.00 41.50 213 ILE A C 1
ATOM 1721 O O . ILE A 1 213 ? -17.695 35.952 -45.409 1.00 41.50 213 ILE A O 1
ATOM 1725 N N . MET A 1 214 ? -19.017 36.195 -47.161 1.00 41.75 214 MET A N 1
ATOM 1726 C CA . MET A 1 214 ? -19.495 34.804 -47.073 1.00 41.75 214 MET A CA 1
ATOM 1727 C C . MET A 1 214 ? -18.790 33.869 -48.061 1.00 41.75 214 MET A C 1
ATOM 1729 O O . MET A 1 214 ? -19.291 33.590 -49.145 1.00 41.75 214 MET A O 1
ATOM 1733 N N . ALA A 1 215 ? -17.631 33.353 -47.660 1.00 36.88 215 ALA A N 1
ATOM 1734 C CA . ALA A 1 215 ? -17.107 32.086 -48.169 1.00 36.88 215 ALA A CA 1
ATOM 1735 C C . ALA A 1 215 ? -16.334 31.377 -47.046 1.00 36.88 215 ALA A C 1
ATOM 1737 O O . ALA A 1 215 ? -15.113 31.226 -47.092 1.00 36.88 215 ALA A O 1
ATOM 1738 N N . GLU A 1 216 ? -17.056 30.983 -45.996 1.00 35.38 216 GLU A N 1
ATOM 1739 C CA . GLU A 1 216 ? -16.539 30.078 -44.974 1.00 35.38 216 GLU A CA 1
ATOM 1740 C C . GLU A 1 216 ? -16.555 28.652 -45.536 1.00 35.38 216 GLU A C 1
ATOM 1742 O O . GLU A 1 216 ? -17.601 28.085 -45.850 1.00 35.38 216 GLU A O 1
ATOM 1747 N N . LYS A 1 217 ? -15.363 28.088 -45.738 1.00 32.44 217 LYS A N 1
ATOM 1748 C CA . LYS A 1 217 ? -15.189 26.686 -46.113 1.00 32.44 217 LYS A CA 1
ATOM 1749 C C . LYS A 1 217 ? -15.453 25.855 -44.857 1.00 32.44 217 LYS A C 1
ATOM 1751 O O . LYS A 1 217 ? -14.660 25.903 -43.919 1.00 32.44 217 LYS A O 1
ATOM 1756 N N . THR A 1 218 ? -16.550 25.108 -44.835 1.00 32.47 218 THR A N 1
ATOM 1757 C CA . THR A 1 218 ? -16.818 24.114 -43.794 1.00 32.47 218 THR A CA 1
ATOM 1758 C C . THR A 1 218 ? -15.763 23.009 -43.868 1.00 32.47 218 THR A C 1
ATOM 1760 O O . THR A 1 218 ? -15.607 22.339 -44.890 1.00 32.47 218 THR A O 1
ATOM 1763 N N . TYR A 1 219 ? -15.001 22.826 -42.790 1.00 31.23 219 TYR A N 1
ATOM 1764 C CA . TYR A 1 219 ? -14.142 21.657 -42.623 1.00 31.23 219 TYR A CA 1
ATOM 1765 C C . TYR A 1 219 ? -14.947 20.570 -41.914 1.00 31.23 219 TYR A C 1
ATOM 1767 O O . TYR A 1 219 ? -15.250 20.680 -40.729 1.00 31.23 219 TYR A O 1
ATOM 1775 N N . ASN A 1 220 ? -15.295 19.517 -42.653 1.00 30.64 220 ASN A N 1
ATOM 1776 C CA . ASN A 1 220 ? -15.796 18.276 -42.073 1.00 30.64 220 ASN A CA 1
ATOM 1777 C C . ASN A 1 220 ? -14.636 17.564 -41.368 1.00 30.64 220 ASN A C 1
ATOM 1779 O O . ASN A 1 220 ? -13.743 17.034 -42.031 1.00 30.64 220 ASN A O 1
ATOM 1783 N N . VAL A 1 221 ? -14.658 17.528 -40.036 1.00 36.69 221 VAL A N 1
ATOM 1784 C CA . VAL A 1 221 ? -13.809 16.616 -39.262 1.00 36.69 221 VAL A CA 1
ATOM 1785 C C . VAL A 1 221 ? -14.437 15.228 -39.361 1.00 36.69 221 VAL A C 1
ATOM 1787 O O . VAL A 1 221 ? -15.463 14.944 -38.749 1.00 36.69 221 VAL A O 1
ATOM 1790 N N . ARG A 1 222 ? -13.845 14.379 -40.204 1.00 31.56 222 ARG A N 1
ATOM 1791 C CA . ARG A 1 222 ? -14.165 12.953 -40.302 1.00 31.56 222 ARG A CA 1
ATOM 1792 C C . ARG A 1 222 ? -13.689 12.270 -39.015 1.00 31.56 222 ARG A C 1
ATOM 1794 O O . ARG A 1 222 ? -12.487 12.141 -38.803 1.00 31.56 222 ARG A O 1
ATOM 1801 N N . GLN A 1 223 ? -14.635 11.878 -38.163 1.00 38.78 223 GLN A N 1
ATOM 1802 C CA . GLN A 1 223 ? -14.415 10.992 -37.019 1.00 38.78 223 GLN A CA 1
ATOM 1803 C C . GLN A 1 223 ? -14.215 9.556 -37.514 1.00 38.78 223 GLN A C 1
ATOM 1805 O O . GLN A 1 223 ? -15.123 8.751 -37.410 1.00 38.78 223 GLN A O 1
ATOM 1810 N N . ASP A 1 224 ? -13.048 9.231 -38.058 1.00 36.97 224 ASP A N 1
ATOM 1811 C CA . ASP A 1 224 ? -12.666 7.837 -38.291 1.00 36.97 224 ASP A CA 1
ATOM 1812 C C . ASP A 1 224 ? -11.175 7.714 -37.992 1.00 36.97 224 ASP A C 1
ATOM 1814 O O . ASP A 1 224 ? -10.356 7.977 -38.866 1.00 36.97 224 ASP A O 1
ATOM 1818 N N . ASN A 1 225 ? -10.845 7.440 -36.727 1.00 34.19 225 ASN A N 1
ATOM 1819 C CA . ASN A 1 225 ? -9.641 6.731 -36.279 1.00 34.19 225 ASN A CA 1
ATOM 1820 C C . ASN A 1 225 ? -9.720 6.593 -34.753 1.00 34.19 225 ASN A C 1
ATOM 1822 O O . ASN A 1 225 ? -9.253 7.449 -34.003 1.00 34.19 225 ASN A O 1
ATOM 1826 N N . TRP A 1 226 ? -10.348 5.512 -34.297 1.00 34.94 226 TRP A N 1
ATOM 1827 C CA . TRP A 1 226 ? -10.200 5.053 -32.923 1.00 34.94 226 TRP A CA 1
ATOM 1828 C C . TRP A 1 226 ? -8.780 4.504 -3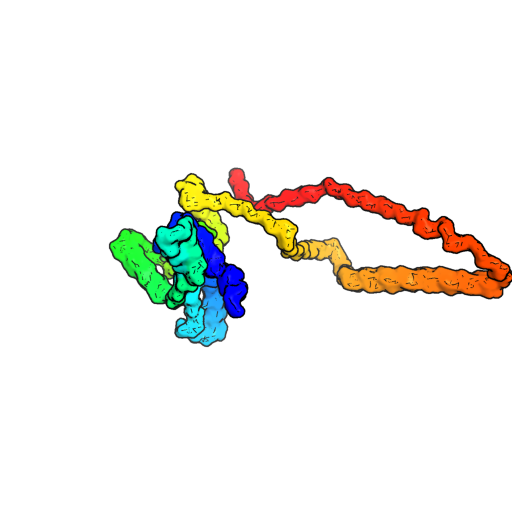2.782 1.00 34.94 226 TRP A C 1
ATOM 1830 O O . TRP A 1 226 ? -8.425 3.529 -33.441 1.00 34.94 226 TRP A O 1
ATOM 1840 N N . ILE A 1 227 ? -7.953 5.155 -31.966 1.00 34.00 227 ILE A N 1
ATOM 1841 C CA . ILE A 1 227 ? -6.705 4.558 -31.497 1.00 34.00 227 ILE A CA 1
ATOM 1842 C C . ILE A 1 227 ? -7.115 3.562 -30.415 1.00 34.00 227 ILE A C 1
ATOM 1844 O O . ILE A 1 227 ? -7.479 3.953 -29.307 1.00 34.00 227 ILE A O 1
ATOM 1848 N N . GLU A 1 228 ? -7.104 2.273 -30.745 1.00 37.09 228 GLU A N 1
ATOM 1849 C CA . GLU A 1 228 ? -7.102 1.230 -29.725 1.00 37.09 228 GLU A CA 1
ATOM 1850 C C . GLU A 1 228 ? -5.786 1.341 -28.946 1.00 37.09 228 GLU A C 1
ATOM 1852 O O . GLU A 1 228 ? -4.711 1.011 -29.450 1.00 37.09 228 GLU A O 1
ATOM 1857 N N . MET A 1 229 ? -5.858 1.836 -27.710 1.00 35.31 229 MET A N 1
ATOM 1858 C CA . MET A 1 229 ? -4.767 1.714 -26.747 1.00 35.31 229 MET A CA 1
ATOM 1859 C C . MET A 1 229 ? -4.693 0.256 -26.282 1.00 35.31 229 MET A C 1
ATOM 1861 O O . MET A 1 229 ? -5.265 -0.125 -25.262 1.00 35.31 229 MET A O 1
ATOM 1865 N N . GLY A 1 230 ? -3.991 -0.572 -27.054 1.00 34.72 230 GLY A N 1
ATOM 1866 C CA . GLY A 1 230 ? -3.465 -1.836 -26.559 1.00 34.72 230 GLY A CA 1
ATOM 1867 C C . GLY A 1 230 ? -2.449 -1.549 -25.454 1.00 34.72 230 GLY A C 1
ATOM 1868 O O . GLY A 1 230 ? -1.466 -0.844 -25.673 1.00 34.72 230 GLY A O 1
ATOM 1869 N N . SER A 1 231 ? -2.703 -2.069 -24.256 1.00 40.19 231 SER A N 1
ATOM 1870 C CA . SER A 1 231 ? -1.756 -2.056 -23.139 1.00 40.19 231 SER A CA 1
ATOM 1871 C C . SER A 1 231 ? -0.408 -2.676 -23.545 1.00 40.19 231 SER A C 1
ATOM 1873 O O . SER A 1 231 ? -0.411 -3.672 -24.270 1.00 40.19 231 SER A O 1
ATOM 1875 N N . PRO A 1 232 ? 0.739 -2.197 -23.027 1.00 39.81 232 PRO A N 1
ATOM 1876 C CA . PRO A 1 232 ? 2.058 -2.733 -23.373 1.00 39.81 232 PRO A CA 1
ATOM 1877 C C . PRO A 1 232 ? 2.360 -4.109 -22.752 1.00 39.81 232 PRO A C 1
ATOM 1879 O O . PRO A 1 232 ? 3.445 -4.647 -22.960 1.00 39.81 232 PRO A O 1
ATOM 1882 N N . PHE A 1 233 ? 1.416 -4.723 -22.036 1.00 44.00 233 PHE A N 1
ATOM 1883 C CA . PHE A 1 233 ? 1.538 -6.114 -21.605 1.00 44.00 233 PHE A CA 1
ATOM 1884 C C . PHE A 1 233 ? 1.133 -7.036 -22.755 1.00 44.00 233 PHE A C 1
ATOM 1886 O O . PHE A 1 233 ? -0.022 -7.431 -22.907 1.00 44.00 233 PHE A O 1
ATOM 1893 N N . GLY A 1 234 ? 2.106 -7.323 -23.618 1.00 32.81 234 GLY A N 1
ATOM 1894 C CA . GLY A 1 234 ? 1.973 -8.336 -24.651 1.00 32.81 234 GLY A CA 1
ATOM 1895 C C . GLY A 1 234 ? 1.810 -9.714 -24.017 1.00 32.81 234 GLY A C 1
ATOM 1896 O O . GLY A 1 234 ? 2.750 -10.241 -23.430 1.00 32.81 234 GLY A O 1
ATOM 1897 N N . SER A 1 235 ? 0.639 -10.328 -24.192 1.00 36.50 235 SER A N 1
ATOM 1898 C CA . SER A 1 235 ? 0.521 -11.779 -24.083 1.00 36.50 235 SER A CA 1
ATOM 1899 C C . SER A 1 235 ? 1.267 -12.395 -25.268 1.00 36.50 235 SER A C 1
ATOM 1901 O O . SER A 1 235 ? 0.822 -12.288 -26.418 1.00 36.50 235 SER A O 1
ATOM 1903 N N . GLY A 1 236 ? 2.414 -13.015 -25.000 1.00 37.03 236 GLY A N 1
ATOM 1904 C CA . GLY A 1 236 ? 3.037 -13.935 -25.943 1.00 37.03 236 GLY A CA 1
ATOM 1905 C C . GLY A 1 236 ? 2.069 -15.075 -26.261 1.00 37.03 236 GLY A C 1
ATOM 1906 O O . GLY A 1 236 ? 1.435 -15.625 -25.363 1.00 37.03 236 GLY A O 1
ATOM 1907 N N . LYS A 1 237 ? 1.927 -15.374 -27.552 1.00 34.91 237 LYS A N 1
ATOM 1908 C CA . LYS A 1 237 ? 1.431 -16.672 -28.016 1.00 34.91 237 LYS A CA 1
ATOM 1909 C C . LYS A 1 237 ? 2.507 -17.732 -27.835 1.00 34.91 237 LYS A C 1
ATOM 1911 O O . LYS A 1 237 ? 3.694 -17.359 -27.973 1.00 34.91 237 LYS A O 1
#

Secondary structure (DSSP, 8-state):
-HHHHTTSHHHHHHHHHHHH-TTPPEEE--TTHHHHHHHHHHHH--SSS---EEEEEEEEEE--TTSS-PEEEEEEEEEEEHHHHHHHHHHHHHHTT--TTSTT---EEE-TTSBEEEESS-GGGTTSBHHHH-HHHHHHHHHTTSS-------TT--PPP-----S----HHHHHHHHHHHHHHHHHHHHHHHHHHHHHH-------TTSSS------------------S-----

InterPro domains:
  IPR013680 Voltage-dependent calcium channel, alpha-2/delta subunit, conserved region [PF08473] (7-162)
  IPR051173 Voltage-dependent calcium channel subunit alpha-2/delta [PTHR10166] (8-209)

Radius of gyration: 31.95 Å; chains: 1; bounding box: 58×81×78 Å

Foldseek 3Di:
DVVVVCVDPLNVVQVVCCVVPVPDKAKDDAAQLLVQLVVVCVPPVDPPPRWGKIKIKHWDFDDDPPDPDTDTDDMDIDIDTQVVVLVVVVVVCVVVVNVLVDPVDWDFDAGLQQATCHISPRSSRHNPRVCVVPVPVVVVCCVVVVHPDDDDDDPPDDDDDDPPPPDDDDPPVVVVVVVVVVVVVVVVVVVVVVVVCCVVVVDPDDDDPPPPPPDDDDDDPPPPDDDPPDDPPDDDD

Sequence (237 aa):
MIGLAIEETYYKRTVDFYTNNKDAFVYTVDFDAGEKHERRMATTHSRYDSNFLITATHALFIGNLKHSTPGMMAVVGIQFRYDTLQEFFLNTTNKFNVPCTHLDVDCYLIDNNAFVILSNHKTSDVGKFFGQIDGDILDELINSGVYQRVHLYDYQAICLDEEIVSGPSTNPFIYSIVNLFAKTMRSFIKWLGLIYINILYGINDGTWLSSLIMAEKTYNVRQDNWIEMGSPFGSGK

Organism: Euroglyphus maynei (NCBI:txid6958)